Protein AF-0000000079179893 (afdb_homodimer)

pLDDT: mean 86.14, std 14.82, range [41.62, 98.69]

Organism: NCBI:txid347529

Sequence (378 aa):
MEMQYKERSYGHMENGGGARRTRTDLMVRFLALGLTLAAAVVLGLNKQTTTVNVTIAPTLPPVSLPVTAKWLHMSAMVYFVIVNAIVCSYTTVSLILTLVTKNGNKNVSLMIAILDLVMVALLFSAIGATGAVGLIGYKGNSHVQWGKVCDVFDKFCHRVAVSMVLSFLGSMAYVLLAVLATFNAYTKFMEMQYKERSYGHMENGGGARRTRTDLMVRFLALGLTLAAAVVLGLNKQTTTVNVTIAPTLPPVSLPVTAKWLHMSAMVYFVIVNAIVCSYTTVSLILTLVTKNGNKNVSLMIAILDLVMVALLFSAIGATGAVGLIGYKGNSHVQWGKVCDVFDKFCHRVAVSMVLSFLGSMAYVLLAVLATFNAYTKF

Structure (mmCIF, N/CA/C/O backbone):
data_AF-0000000079179893-model_v1
#
loop_
_entity.id
_entity.type
_entity.pdbx_description
1 polymer 'CASP-like protein'
#
loop_
_atom_site.group_PDB
_atom_site.id
_atom_site.type_symbol
_atom_site.label_atom_id
_atom_site.label_alt_id
_atom_site.label_comp_id
_atom_site.label_asym_id
_atom_site.label_entity_id
_atom_site.label_seq_id
_atom_site.pdbx_PDB_ins_code
_atom_site.Cartn_x
_atom_site.Cartn_y
_atom_site.Cartn_z
_atom_site.occupancy
_atom_site.B_iso_or_equiv
_atom_site.auth_seq_id
_atom_site.auth_comp_id
_atom_site.auth_asym_id
_atom_site.auth_atom_id
_atom_site.pdbx_PDB_model_num
ATOM 1 N N . MET A 1 1 ? -17.859 50.906 17.469 1 55.31 1 MET A N 1
ATOM 2 C CA . MET A 1 1 ? -18.891 50.062 16.875 1 55.31 1 MET A CA 1
ATOM 3 C C . MET A 1 1 ? -18.359 49.312 15.664 1 55.31 1 MET A C 1
ATOM 5 O O . MET A 1 1 ? -18.672 48.125 15.477 1 55.31 1 MET A O 1
ATOM 9 N N . GLU A 1 2 ? -17.5 49.906 14.852 1 62.62 2 GLU A N 1
ATOM 10 C CA . GLU A 1 2 ? -16.953 49.25 13.672 1 62.62 2 GLU A CA 1
ATOM 11 C C . GLU A 1 2 ? -15.898 48.219 14.055 1 62.62 2 GLU A C 1
ATOM 13 O O . GLU A 1 2 ? -15.828 47.125 13.445 1 62.62 2 GLU A O 1
ATOM 18 N N . MET A 1 3 ? -15.102 48.469 15.102 1 61.84 3 MET A N 1
ATOM 19 C CA . MET A 1 3 ? -14.07 47.5 15.508 1 61.84 3 MET A CA 1
ATOM 20 C C . MET A 1 3 ? -14.695 46.25 16.094 1 61.84 3 MET A C 1
ATOM 22 O O . MET A 1 3 ? -14.148 45.156 15.969 1 61.84 3 MET A O 1
ATOM 26 N N . GLN A 1 4 ? -15.727 46.438 16.891 1 56.75 4 GLN A N 1
ATOM 27 C CA . GLN A 1 4 ? -16.406 45.281 17.438 1 56.75 4 GLN A CA 1
ATOM 28 C C . GLN A 1 4 ? -17.031 44.438 16.312 1 56.75 4 GLN A C 1
ATOM 30 O O . GLN A 1 4 ? -17.062 43.219 16.406 1 56.75 4 GLN A O 1
ATOM 35 N N . TYR A 1 5 ? -17.484 45.125 15.227 1 57.69 5 TYR A N 1
ATOM 36 C CA . TYR A 1 5 ? -18.078 44.406 14.109 1 57.69 5 TYR A CA 1
ATOM 37 C C . TYR A 1 5 ? -17 43.625 13.344 1 57.69 5 TYR A C 1
ATOM 39 O O . TYR A 1 5 ? -17.266 42.531 12.844 1 57.69 5 TYR A O 1
ATOM 47 N N . LYS A 1 6 ? -15.812 44.125 13.227 1 59.38 6 LYS A N 1
ATOM 48 C CA . LYS A 1 6 ? -14.727 43.438 12.523 1 59.38 6 LYS A CA 1
ATOM 49 C C . LYS A 1 6 ? -14.219 42.25 13.336 1 59.38 6 LYS A C 1
ATOM 51 O O . LYS A 1 6 ? -13.914 41.188 12.766 1 59.38 6 LYS A O 1
ATOM 56 N N . GLU A 1 7 ? -14.188 42.344 14.602 1 55.06 7 GLU A N 1
ATOM 57 C CA . GLU A 1 7 ? -13.773 41.219 15.43 1 55.06 7 GLU A CA 1
ATOM 58 C C . GLU A 1 7 ? -14.82 40.125 15.422 1 55.06 7 GLU A C 1
ATOM 60 O O . GLU A 1 7 ? -14.469 38.938 15.406 1 55.06 7 GLU A O 1
ATOM 65 N N . ARG A 1 8 ? -16.094 40.438 15.508 1 59.16 8 ARG A N 1
ATOM 66 C CA . ARG A 1 8 ? -17.172 39.469 15.414 1 59.16 8 ARG A CA 1
ATOM 67 C C . ARG A 1 8 ? -17.188 38.781 14.055 1 59.16 8 ARG A C 1
ATOM 69 O O . ARG A 1 8 ? -17.422 37.562 13.961 1 59.16 8 ARG A O 1
ATOM 76 N N . SER A 1 9 ? -16.891 39.562 13.062 1 53.31 9 SER A N 1
ATOM 77 C CA . SER A 1 9 ? -16.859 39 11.711 1 53.31 9 SER A CA 1
ATOM 78 C C . SER A 1 9 ? -15.664 38.094 11.531 1 53.31 9 SER A C 1
ATOM 80 O O . SER A 1 9 ? -15.789 37 10.93 1 53.31 9 SER A O 1
ATOM 82 N N . TYR A 1 10 ? -14.508 38.562 12.086 1 52.31 10 TYR A N 1
ATOM 83 C CA . TYR A 1 10 ? -13.328 37.688 12.016 1 52.31 10 TYR A CA 1
ATOM 84 C C . TYR A 1 10 ? -13.508 36.469 12.883 1 52.31 10 TYR A C 1
ATOM 86 O O . TYR A 1 10 ? -13.07 35.375 12.516 1 52.31 10 TYR A O 1
ATOM 94 N N . GLY A 1 11 ? -13.945 36.656 14.039 1 50.03 11 GLY A N 1
ATOM 95 C CA . GLY A 1 11 ? -14.289 35.531 14.898 1 50.03 11 GLY A CA 1
ATOM 96 C C . GLY A 1 11 ? -15.305 34.594 14.273 1 50.03 11 GLY A C 1
ATOM 97 O O . GLY A 1 11 ? -15.211 33.375 14.422 1 50.03 11 GLY A O 1
ATOM 98 N N . HIS A 1 12 ? -16.281 35.125 13.688 1 51.78 12 HIS A N 1
ATOM 99 C CA . HIS A 1 12 ? -17.297 34.312 12.992 1 51.78 12 HIS A CA 1
ATOM 100 C C . HIS A 1 12 ? -16.703 33.625 11.781 1 51.78 12 HIS A C 1
ATOM 102 O O . HIS A 1 12 ? -17.031 32.438 11.523 1 51.78 12 HIS A O 1
ATOM 108 N N . MET A 1 13 ? -15.93 34.312 11.016 1 48.91 13 MET A N 1
ATOM 109 C CA . MET A 1 13 ? -15.273 33.688 9.859 1 48.91 13 MET A CA 1
ATOM 110 C C . MET A 1 13 ? -14.312 32.594 10.305 1 48.91 13 MET A C 1
ATOM 112 O O . MET A 1 13 ? -14.219 31.547 9.656 1 48.91 13 MET A O 1
ATOM 116 N N . GLU A 1 14 ? -13.602 32.938 11.32 1 51.97 14 GLU A N 1
ATOM 117 C CA . GLU A 1 14 ? -12.719 31.922 11.914 1 51.97 14 GLU A CA 1
ATOM 118 C C . GLU A 1 14 ? -13.523 30.734 12.43 1 51.97 14 GLU A C 1
ATOM 120 O O . GLU A 1 14 ? -13.133 29.578 12.242 1 51.97 14 GLU A O 1
ATOM 125 N N . ASN A 1 15 ? -14.602 31.078 13.141 1 53.03 15 ASN A N 1
ATOM 126 C CA . ASN A 1 15 ? -15.508 30.062 13.648 1 53.03 15 ASN A CA 1
ATOM 127 C C . ASN A 1 15 ? -16.172 29.281 12.516 1 53.03 15 ASN A C 1
ATOM 129 O O . ASN A 1 15 ? -16.344 28.062 12.609 1 53.03 15 ASN A O 1
ATOM 133 N N . GLY A 1 16 ? -16.547 30.047 11.43 1 52.47 16 GLY A N 1
ATOM 134 C CA . GLY A 1 16 ? -17.156 29.406 10.281 1 52.47 16 GLY A CA 1
ATOM 135 C C . GLY A 1 16 ? -16.219 28.484 9.523 1 52.47 16 GLY A C 1
ATOM 136 O O . GLY A 1 16 ? -16.625 27.438 9.031 1 52.47 16 GLY A O 1
ATOM 137 N N . GLY A 1 17 ? -15 28.922 9.438 1 55.16 17 GLY A N 1
ATOM 138 C CA . GLY A 1 17 ? -13.984 28.125 8.758 1 55.16 17 GLY A CA 1
ATOM 139 C C . GLY A 1 17 ? -13.664 26.828 9.469 1 55.16 17 GLY A C 1
ATOM 140 O O . GLY A 1 17 ? -13.516 25.781 8.836 1 55.16 17 GLY A O 1
ATOM 141 N N . GLY A 1 18 ? -13.648 27.047 10.719 1 67.19 18 GLY A N 1
ATOM 142 C CA . GLY A 1 18 ? -13.43 25.875 11.547 1 67.19 18 GLY A CA 1
ATOM 143 C C . GLY A 1 18 ? -14.562 24.859 11.477 1 67.19 18 GLY A C 1
ATOM 144 O O . GLY A 1 18 ? -14.328 23.656 11.359 1 67.19 18 GLY A O 1
ATOM 145 N N . ALA A 1 19 ? -15.766 25.5 11.508 1 72.44 19 ALA A N 1
ATOM 146 C CA . ALA A 1 19 ? -16.953 24.641 11.445 1 72.44 19 ALA A CA 1
ATOM 147 C C . ALA A 1 19 ? -17.047 23.938 10.102 1 72.44 19 ALA A C 1
ATOM 149 O O . ALA A 1 19 ? -17.422 22.766 10.039 1 72.44 19 ALA A O 1
ATOM 150 N N . ARG A 1 20 ? -16.797 24.625 9.031 1 75.75 20 ARG A N 1
ATOM 151 C CA . ARG A 1 20 ? -16.844 24.031 7.699 1 75.75 20 ARG A CA 1
ATOM 152 C C . ARG A 1 20 ? -15.797 22.938 7.547 1 75.75 20 ARG A C 1
ATOM 154 O O . ARG A 1 20 ? -16.062 21.906 6.941 1 75.75 20 ARG A O 1
ATOM 161 N N . ARG A 1 21 ? -14.75 23.094 8.195 1 78.12 21 ARG A N 1
ATOM 162 C CA . ARG A 1 21 ? -13.664 22.125 8.125 1 78.12 21 ARG A CA 1
ATOM 163 C C . ARG A 1 21 ? -14.031 20.844 8.867 1 78.12 21 ARG A C 1
ATOM 165 O O . ARG A 1 21 ? -13.789 19.734 8.367 1 78.12 21 ARG A O 1
ATOM 172 N N . THR A 1 22 ? -14.609 21.109 9.93 1 81.56 22 THR A N 1
ATOM 173 C CA . THR A 1 22 ? -15.016 19.953 10.719 1 81.56 22 THR A CA 1
ATOM 174 C C . THR A 1 22 ? -16.094 19.156 9.992 1 81.56 22 THR A C 1
ATOM 176 O O . THR A 1 22 ? -16.078 17.922 10.016 1 81.56 22 THR A O 1
ATOM 179 N N . ARG A 1 23 ? -16.938 19.891 9.289 1 86.44 23 ARG A N 1
ATOM 180 C CA . ARG A 1 23 ? -18 19.219 8.555 1 86.44 23 ARG A CA 1
ATOM 181 C C . ARG A 1 23 ? -17.438 18.422 7.383 1 86.44 23 ARG A C 1
ATOM 183 O O . ARG A 1 23 ? -17.875 17.297 7.121 1 86.44 23 ARG A O 1
ATOM 190 N N . THR A 1 24 ? -16.531 19.031 6.711 1 90.12 24 THR A N 1
ATOM 191 C CA . THR A 1 24 ? -15.898 18.344 5.59 1 90.12 24 THR A CA 1
ATOM 192 C C . THR A 1 24 ? -15.141 17.094 6.066 1 90.12 24 THR A C 1
ATOM 194 O O . THR A 1 24 ? -15.219 16.047 5.441 1 90.12 24 THR A O 1
ATOM 197 N N . ASP A 1 25 ? -14.516 17.25 7.125 1 90.56 25 ASP A N 1
ATOM 198 C CA . ASP A 1 25 ? -13.797 16.125 7.715 1 90.56 25 ASP A CA 1
ATOM 199 C C . ASP A 1 25 ? -14.75 14.992 8.07 1 90.56 25 ASP A C 1
ATOM 201 O O . ASP A 1 25 ? -14.477 13.828 7.77 1 90.56 25 ASP A O 1
ATOM 205 N N . LEU A 1 26 ? -15.859 15.344 8.617 1 91.62 26 LEU A N 1
ATOM 206 C CA . LEU A 1 26 ? -16.844 14.344 9.031 1 91.62 26 LEU A CA 1
ATOM 207 C C . LEU A 1 26 ? -17.453 13.648 7.816 1 91.62 26 LEU A C 1
ATOM 209 O O . LEU A 1 26 ? -17.641 12.438 7.828 1 91.62 26 LEU A O 1
ATOM 213 N N . MET A 1 27 ? -17.688 14.398 6.828 1 95.12 27 MET A N 1
ATOM 214 C CA . MET A 1 27 ? -18.281 13.836 5.625 1 95.12 27 MET A CA 1
ATOM 215 C C . MET A 1 27 ? -17.312 12.875 4.934 1 95.12 27 MET A C 1
ATOM 217 O O . MET A 1 27 ? -17.719 11.797 4.488 1 95.12 27 MET A O 1
ATOM 221 N N . VAL A 1 28 ? -16.094 13.289 4.887 1 96.12 28 VAL A N 1
ATOM 222 C CA . VAL A 1 28 ? -15.094 12.453 4.23 1 96.12 28 VAL A CA 1
ATOM 223 C C . VAL A 1 28 ? -14.891 11.172 5.031 1 96.12 28 VAL A C 1
ATOM 225 O O . VAL A 1 28 ? -14.758 10.086 4.453 1 96.12 28 VAL A O 1
ATOM 228 N N . ARG A 1 29 ? -14.938 11.281 6.281 1 96.25 29 ARG A N 1
ATOM 229 C CA . ARG A 1 29 ? -14.773 10.102 7.137 1 96.25 29 ARG A CA 1
ATOM 230 C C . ARG A 1 29 ? -15.961 9.156 6.996 1 96.25 29 ARG A C 1
ATOM 232 O O . ARG A 1 29 ? -15.789 7.938 7 1 96.25 29 ARG A O 1
ATOM 239 N N . PHE A 1 30 ? -17.062 9.727 6.883 1 96.12 30 PHE A N 1
ATOM 240 C CA . PHE A 1 30 ? -18.25 8.906 6.703 1 96.12 30 PHE A CA 1
ATOM 241 C C . PHE A 1 30 ? -18.203 8.172 5.367 1 96.12 30 PHE A C 1
ATOM 243 O O . PHE A 1 30 ? -18.594 7.008 5.277 1 96.12 30 PHE A O 1
ATOM 250 N N . LEU A 1 31 ? -17.766 8.836 4.418 1 97.06 31 LEU A N 1
ATOM 251 C CA . LEU A 1 31 ? -17.609 8.219 3.105 1 97.06 31 LEU A CA 1
ATOM 252 C C . LEU A 1 31 ? -16.578 7.09 3.162 1 97.06 31 LEU A C 1
ATOM 254 O O . LEU A 1 31 ? -16.812 6.008 2.613 1 97.06 31 LEU A O 1
ATOM 258 N N . ALA A 1 32 ? -15.438 7.379 3.793 1 97.69 32 ALA A N 1
ATOM 259 C CA . ALA A 1 32 ? -14.406 6.355 3.945 1 97.69 32 ALA A CA 1
ATOM 260 C C . ALA A 1 32 ? -14.953 5.129 4.672 1 97.69 32 ALA A C 1
ATOM 262 O O . ALA A 1 32 ? -14.648 3.994 4.297 1 97.69 32 ALA A O 1
ATOM 263 N N . LEU A 1 33 ? -15.766 5.332 5.625 1 97.81 33 LEU A N 1
ATOM 264 C CA . LEU A 1 33 ? -16.359 4.25 6.395 1 97.81 33 LEU A CA 1
ATOM 265 C C . LEU A 1 33 ? -17.25 3.383 5.512 1 97.81 33 LEU A C 1
ATOM 267 O O . LEU A 1 33 ? -17.109 2.16 5.48 1 97.81 33 LEU A O 1
ATOM 271 N N . GLY A 1 34 ? -18.109 4.023 4.797 1 98.06 34 GLY A N 1
ATOM 272 C CA . GLY A 1 34 ? -19 3.293 3.916 1 98.06 34 GLY A CA 1
ATOM 273 C C . GLY A 1 34 ? -18.281 2.512 2.84 1 98.06 34 GLY A C 1
ATOM 274 O O . GLY A 1 34 ? -18.609 1.359 2.564 1 98.06 34 GLY A O 1
ATOM 275 N N . LEU A 1 35 ? -17.281 3.096 2.264 1 98.44 35 LEU A N 1
ATOM 276 C CA . LEU A 1 35 ? -16.547 2.484 1.156 1 98.44 35 LEU A CA 1
ATOM 277 C C . LEU A 1 35 ? -15.727 1.296 1.639 1 98.44 35 LEU A C 1
ATOM 279 O O . LEU A 1 35 ? -15.711 0.241 1 1 98.44 35 LEU A O 1
ATOM 283 N N . THR A 1 36 ? -15.055 1.457 2.766 1 98.38 36 THR A N 1
ATOM 284 C CA . THR A 1 36 ? -14.227 0.366 3.27 1 98.38 36 THR A CA 1
ATOM 285 C C . THR A 1 36 ? -15.102 -0.77 3.805 1 98.38 36 THR A C 1
ATOM 287 O O . THR A 1 36 ? -14.742 -1.943 3.674 1 98.38 36 THR A O 1
ATOM 290 N N . LEU A 1 37 ? -16.234 -0.443 4.379 1 98.06 37 LEU A N 1
ATOM 291 C CA . LEU A 1 37 ? -17.172 -1.471 4.816 1 98.06 37 LEU A CA 1
ATOM 292 C C . LEU A 1 37 ? -17.734 -2.244 3.623 1 98.06 37 LEU A C 1
ATOM 294 O O . LEU A 1 37 ? -17.766 -3.477 3.637 1 98.06 37 LEU A O 1
ATOM 298 N N . ALA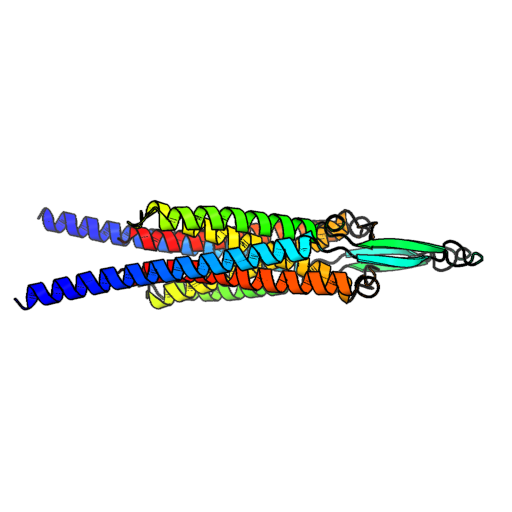 A 1 38 ? -18.125 -1.509 2.639 1 98.38 38 ALA A N 1
ATOM 299 C CA . ALA A 1 38 ? -18.641 -2.152 1.433 1 98.38 38 ALA A CA 1
ATOM 300 C C . ALA A 1 38 ? -17.594 -3.061 0.804 1 98.38 38 ALA A C 1
ATOM 302 O O . ALA A 1 38 ? -17.906 -4.172 0.367 1 98.38 38 ALA A O 1
ATOM 303 N N . ALA A 1 39 ? -16.359 -2.59 0.764 1 98.5 39 ALA A N 1
ATOM 304 C CA . ALA A 1 39 ? -15.273 -3.389 0.202 1 98.5 39 ALA A CA 1
ATOM 305 C C . ALA A 1 39 ? -15.094 -4.691 0.974 1 98.5 39 ALA A C 1
ATOM 307 O O . ALA A 1 39 ? -14.969 -5.762 0.376 1 98.5 39 ALA A O 1
ATOM 308 N N . ALA A 1 40 ? -15.125 -4.586 2.303 1 97.62 40 ALA A N 1
ATOM 309 C CA . ALA A 1 40 ? -14.961 -5.77 3.148 1 97.62 40 ALA A CA 1
ATOM 310 C C . ALA A 1 40 ? -16.141 -6.73 2.971 1 97.62 40 ALA A C 1
ATOM 312 O O . ALA A 1 40 ? -15.938 -7.949 2.906 1 97.62 40 ALA A O 1
ATOM 313 N N . VAL A 1 41 ? -17.297 -6.207 2.865 1 97.31 41 VAL A N 1
ATOM 314 C CA . VAL A 1 41 ? -18.5 -7.039 2.746 1 97.31 41 VAL A CA 1
ATOM 315 C C . VAL A 1 41 ? -18.516 -7.707 1.374 1 97.31 41 VAL A C 1
ATOM 317 O O . VAL A 1 41 ? -18.766 -8.914 1.27 1 97.31 41 VAL A O 1
ATOM 320 N N . VAL A 1 42 ? -18.266 -6.945 0.346 1 97.5 42 VAL A N 1
ATOM 321 C CA . VAL A 1 42 ? -18.297 -7.484 -1.01 1 97.5 42 VAL A CA 1
ATOM 322 C C . VAL A 1 42 ? -17.281 -8.633 -1.13 1 97.5 42 VAL A C 1
ATOM 324 O O . VAL A 1 42 ? -17.609 -9.695 -1.649 1 97.5 42 VAL A O 1
ATOM 327 N N . LEU A 1 43 ? -16.094 -8.438 -0.606 1 97.25 43 LEU A N 1
ATOM 328 C CA . LEU A 1 43 ? -15.086 -9.492 -0.708 1 97.25 43 LEU A CA 1
ATOM 329 C C . LEU A 1 43 ? -15.336 -10.586 0.332 1 97.25 43 LEU A C 1
ATOM 331 O O . LEU A 1 43 ? -15.141 -11.766 0.054 1 97.25 43 LEU A O 1
ATOM 335 N N . GLY A 1 44 ? -15.766 -10.211 1.464 1 95.19 44 GLY A N 1
ATOM 336 C CA . GLY A 1 44 ? -15.969 -11.141 2.561 1 95.19 44 GLY A CA 1
ATOM 337 C C . GLY A 1 44 ? -17.078 -12.133 2.301 1 95.19 44 GLY A C 1
ATOM 338 O O . GLY A 1 44 ? -17.062 -13.25 2.824 1 95.19 44 GLY A O 1
ATOM 339 N N . LEU A 1 45 ? -18.031 -11.742 1.528 1 94.94 45 LEU A N 1
ATOM 340 C CA . LEU A 1 45 ? -19.141 -12.625 1.213 1 94.94 45 LEU A CA 1
ATOM 341 C C . LEU A 1 45 ? -18.953 -13.273 -0.155 1 94.94 45 LEU A C 1
ATOM 343 O O . LEU A 1 45 ? -19.781 -14.078 -0.586 1 94.94 45 LEU A O 1
ATOM 347 N N . ASN A 1 46 ? -17.875 -12.961 -0.724 1 93.69 46 ASN A N 1
ATOM 348 C CA . ASN A 1 46 ? -17.609 -13.43 -2.076 1 93.69 46 ASN A CA 1
ATOM 349 C C . ASN A 1 46 ? -17.281 -14.922 -2.096 1 93.69 46 ASN A C 1
ATOM 351 O O . ASN A 1 46 ? -16.375 -15.375 -1.391 1 93.69 46 ASN A O 1
ATOM 355 N N . LYS A 1 47 ? -18.047 -15.656 -2.752 1 93.06 47 LYS A N 1
ATOM 356 C CA . LYS A 1 47 ? -17.812 -17.078 -2.977 1 93.06 47 LYS A CA 1
ATOM 357 C C . LYS A 1 47 ? -18.375 -17.516 -4.328 1 93.06 47 LYS A C 1
ATOM 359 O O . LYS A 1 47 ? -19.344 -16.953 -4.824 1 93.06 47 LYS A O 1
ATOM 364 N N . GLN A 1 48 ? -17.625 -18.469 -4.922 1 90.75 48 GLN A N 1
ATOM 365 C CA . GLN A 1 48 ? -18.062 -19.047 -6.195 1 90.75 48 GLN A CA 1
ATOM 366 C C . GLN A 1 48 ? -17.688 -20.516 -6.289 1 90.75 48 GLN A C 1
ATOM 368 O O . GLN A 1 48 ? -16.547 -20.891 -6.031 1 90.75 48 GLN A O 1
ATOM 373 N N . THR A 1 49 ? -18.672 -21.344 -6.609 1 90.56 49 THR A N 1
ATOM 374 C CA . THR A 1 49 ? -18.453 -22.766 -6.816 1 90.56 49 THR A CA 1
ATOM 375 C C . THR A 1 49 ? -18.562 -23.125 -8.297 1 90.56 49 THR A C 1
ATOM 377 O O . THR A 1 49 ? -19.531 -22.734 -8.961 1 90.56 49 THR A O 1
ATOM 380 N N . THR A 1 50 ? -17.453 -23.719 -8.797 1 87.56 50 THR A N 1
ATOM 381 C CA . THR A 1 50 ? -17.469 -24.172 -10.188 1 87.56 50 THR A CA 1
ATOM 382 C C . THR A 1 50 ? -17.062 -25.641 -10.289 1 87.56 50 THR A C 1
ATOM 384 O O . THR A 1 50 ? -16.406 -26.172 -9.383 1 87.56 50 THR A O 1
ATOM 387 N N . THR A 1 51 ? -17.438 -26.328 -11.375 1 84.12 51 THR A N 1
ATOM 388 C CA . THR A 1 51 ? -17.062 -27.719 -11.625 1 84.12 51 THR A CA 1
ATOM 389 C C . THR A 1 51 ? -15.945 -27.781 -12.672 1 84.12 51 THR A C 1
ATOM 391 O O . THR A 1 51 ? -16.078 -27.25 -13.773 1 84.12 51 THR A O 1
ATOM 394 N N . VAL A 1 52 ? -14.797 -28.234 -12.156 1 76.75 52 VAL A N 1
ATOM 395 C CA . VAL A 1 52 ? -13.68 -28.344 -13.086 1 76.75 52 VAL A CA 1
ATOM 396 C C . VAL A 1 52 ? -13.445 -29.828 -13.422 1 76.75 52 VAL A C 1
ATOM 398 O O . VAL A 1 52 ? -13.625 -30.703 -12.57 1 76.75 52 VAL A O 1
ATOM 401 N N . ASN A 1 53 ? -13.18 -30.047 -14.789 1 74.5 53 ASN A N 1
ATOM 402 C CA . ASN A 1 53 ? -12.875 -31.406 -15.234 1 74.5 53 ASN A CA 1
ATOM 403 C C . ASN A 1 53 ? -11.383 -31.719 -15.125 1 74.5 53 ASN A C 1
ATOM 405 O O . ASN A 1 53 ? -10.562 -31.062 -15.766 1 74.5 53 ASN A O 1
ATOM 409 N N . VAL A 1 54 ? -11.031 -32.406 -14.055 1 64.88 54 VAL A N 1
ATOM 410 C CA . VAL A 1 54 ? -9.633 -32.75 -13.883 1 64.88 54 VAL A CA 1
ATOM 411 C C . VAL A 1 54 ? -9.398 -34.156 -14.43 1 64.88 54 VAL A C 1
ATOM 413 O O . VAL A 1 54 ? -10.211 -35.062 -14.219 1 64.88 54 VAL A O 1
ATOM 416 N N . THR A 1 55 ? -8.445 -34.281 -15.445 1 60.03 55 THR A N 1
ATOM 417 C CA . THR A 1 55 ? -8.07 -35.594 -15.953 1 60.03 55 THR A CA 1
ATOM 418 C C . THR A 1 55 ? -7.02 -36.25 -15.055 1 60.03 55 THR A C 1
ATOM 420 O O . THR A 1 55 ? -5.883 -35.781 -14.984 1 60.03 55 THR A O 1
ATOM 423 N N . ILE A 1 56 ? -7.387 -36.938 -13.969 1 56.38 56 ILE A N 1
ATOM 424 C CA . ILE A 1 56 ? -6.477 -37.594 -13.039 1 56.38 56 ILE A CA 1
ATOM 425 C C . ILE A 1 56 ? -5.57 -38.562 -13.797 1 56.38 56 ILE A C 1
ATOM 427 O O . ILE A 1 56 ? -4.367 -38.625 -13.531 1 56.38 56 ILE A O 1
ATOM 431 N N . ALA A 1 57 ? -6.094 -39.531 -14.797 1 59.06 57 ALA A N 1
ATOM 432 C CA . ALA A 1 57 ? -5.383 -40.5 -15.625 1 59.06 57 ALA A CA 1
ATOM 433 C C . ALA A 1 57 ? -5.859 -40.438 -17.078 1 59.06 57 ALA A C 1
ATOM 435 O O . ALA A 1 57 ? -7.031 -40.156 -17.344 1 59.06 57 ALA A O 1
ATOM 436 N N . PRO A 1 58 ? -4.855 -40.312 -18 1 62.44 58 PRO A N 1
ATOM 437 C CA . PRO A 1 58 ? -5.215 -40.25 -19.422 1 62.44 58 PRO A CA 1
ATOM 438 C C . PRO A 1 58 ? -6.305 -41.25 -19.812 1 62.44 58 PRO A C 1
ATOM 440 O O . PRO A 1 58 ? -7.059 -41 -20.75 1 62.44 58 PRO A O 1
ATOM 443 N N . THR A 1 59 ? -6.301 -42.219 -19.188 1 62 59 THR A N 1
ATOM 444 C CA . THR A 1 59 ? -7.227 -43.281 -19.578 1 62 59 THR A CA 1
ATOM 445 C C . THR A 1 59 ? -8.562 -43.125 -18.875 1 62 59 THR A C 1
ATOM 447 O O . THR A 1 59 ? -9.531 -43.812 -19.188 1 62 59 THR A O 1
ATOM 450 N N . LEU A 1 60 ? -8.602 -42.375 -17.922 1 61.72 60 LEU A N 1
ATOM 451 C CA . LEU A 1 60 ? -9.836 -42.25 -17.156 1 61.72 60 LEU A CA 1
ATOM 452 C C . LEU A 1 60 ? -10.625 -41.031 -17.578 1 61.72 60 LEU A C 1
ATOM 454 O O . LEU A 1 60 ? -10.031 -40 -17.953 1 61.72 60 LEU A O 1
ATOM 458 N N . PRO A 1 61 ? -11.945 -41.219 -17.734 1 67.5 61 PRO A N 1
ATOM 459 C CA . PRO A 1 61 ? -12.781 -40.062 -18.047 1 67.5 61 PRO A CA 1
ATOM 460 C C . PRO A 1 61 ? -12.594 -38.906 -17.062 1 67.5 61 PRO A C 1
ATOM 462 O O . PRO A 1 61 ? -12.273 -39.156 -15.891 1 67.5 61 PRO A O 1
ATOM 465 N N . PRO A 1 62 ? -12.57 -37.656 -17.453 1 67.75 62 PRO A N 1
ATOM 466 C CA . PRO A 1 62 ? -12.398 -36.469 -16.578 1 67.75 62 PRO A CA 1
ATOM 467 C C . PRO A 1 62 ? -13.43 -36.438 -15.461 1 67.75 62 PRO A C 1
ATOM 469 O O . PRO A 1 62 ? -14.594 -36.75 -15.664 1 67.75 62 PRO A O 1
ATOM 472 N N . VAL A 1 63 ? -13.008 -36.438 -14.227 1 71.56 63 VAL A N 1
ATOM 473 C CA . VAL A 1 63 ? -13.883 -36.312 -13.062 1 71.56 63 VAL A CA 1
ATOM 474 C C . VAL A 1 63 ? -14.156 -34.844 -12.773 1 71.56 63 VAL A C 1
ATOM 476 O O . VAL A 1 63 ? -13.242 -34 -12.797 1 71.56 63 VAL A O 1
ATOM 479 N N . SER A 1 64 ? -15.492 -34.531 -12.797 1 75.88 64 SER A N 1
ATOM 480 C CA . SER A 1 64 ? -15.906 -33.156 -12.445 1 75.88 64 SER A CA 1
ATOM 481 C C . SER A 1 64 ? -15.859 -32.938 -10.938 1 75.88 64 SER A C 1
ATOM 483 O O . SER A 1 64 ? -16.547 -33.625 -10.18 1 75.88 64 SER A O 1
ATOM 485 N N . LEU A 1 65 ? -14.93 -32.25 -10.445 1 78.94 65 LEU A N 1
ATOM 486 C CA . LEU A 1 65 ? -14.828 -31.922 -9.023 1 78.94 65 LEU A CA 1
ATOM 487 C C . LEU A 1 65 ? -15.258 -30.484 -8.766 1 78.94 65 LEU A C 1
ATOM 489 O O . LEU A 1 65 ? -14.852 -29.562 -9.484 1 78.94 65 LEU A O 1
ATOM 493 N N . PRO A 1 66 ? -16.266 -30.453 -7.859 1 83.69 66 PRO A N 1
ATOM 494 C CA . PRO A 1 66 ? -16.656 -29.094 -7.48 1 83.69 66 PRO A CA 1
ATOM 495 C C . PRO A 1 66 ? -15.578 -28.359 -6.703 1 83.69 66 PRO A C 1
ATOM 497 O O . PRO A 1 66 ? -15.078 -28.875 -5.695 1 83.69 66 PRO A O 1
ATOM 500 N N . VAL A 1 67 ? -15.148 -27.328 -7.27 1 86 67 VAL A N 1
ATOM 501 C CA . VAL A 1 67 ? -14.148 -26.5 -6.605 1 86 67 VAL A CA 1
ATOM 502 C C . VAL A 1 67 ? -14.75 -25.141 -6.242 1 86 67 VAL A C 1
ATOM 504 O O . VAL A 1 67 ? -15.516 -24.562 -7.023 1 86 67 VAL A O 1
ATOM 507 N N . THR A 1 68 ? -14.547 -24.703 -4.961 1 89.06 68 THR A N 1
ATOM 508 C CA . THR A 1 68 ? -15.094 -23.438 -4.461 1 89.06 68 THR A CA 1
ATOM 509 C C . THR A 1 68 ? -13.984 -22.422 -4.223 1 89.06 68 THR A C 1
ATOM 511 O O . THR A 1 68 ? -12.953 -22.75 -3.623 1 89.06 68 THR A O 1
ATOM 514 N N . ALA A 1 69 ? -14.266 -21.297 -4.773 1 90.19 69 ALA A N 1
ATOM 515 C CA . ALA A 1 69 ? -13.352 -20.188 -4.531 1 90.19 69 ALA A CA 1
ATOM 516 C C . ALA A 1 69 ? -13.859 -19.297 -3.396 1 90.19 69 ALA A C 1
ATOM 518 O O . ALA A 1 69 ? -14.984 -18.797 -3.451 1 90.19 69 ALA A O 1
ATOM 519 N N . LYS A 1 70 ? -13.023 -19.141 -2.365 1 91.38 70 LYS A N 1
ATOM 520 C CA . LYS A 1 70 ? -13.297 -18.281 -1.218 1 91.38 70 LYS A CA 1
ATOM 521 C C . LYS A 1 70 ? -12.109 -17.375 -0.909 1 91.38 70 LYS A C 1
ATOM 523 O O . LYS A 1 70 ? -10.961 -17.75 -1.161 1 91.38 70 LYS A O 1
ATOM 528 N N . TRP A 1 71 ? -12.516 -16.328 -0.304 1 89.44 71 TRP A N 1
ATOM 529 C CA . TRP A 1 71 ? -11.469 -15.359 0.018 1 89.44 71 TRP A CA 1
ATOM 530 C C . TRP A 1 71 ? -10.516 -15.914 1.065 1 89.44 71 TRP A C 1
ATOM 532 O O . TRP A 1 71 ? -9.352 -15.508 1.138 1 89.44 71 TRP A O 1
ATOM 542 N N . LEU A 1 72 ? -10.812 -16.844 1.802 1 91.62 72 LEU A N 1
ATOM 543 C CA . LEU A 1 72 ? -10.031 -17.422 2.891 1 91.62 72 LEU A CA 1
ATOM 544 C C . LEU A 1 72 ? -8.875 -18.266 2.348 1 91.62 72 LEU A C 1
ATOM 546 O O . LEU A 1 72 ? -7.918 -18.547 3.068 1 91.62 72 LEU A O 1
ATOM 550 N N . HIS A 1 73 ? -8.938 -18.609 1.103 1 90.19 73 HIS A N 1
ATOM 551 C CA . HIS A 1 73 ? -7.945 -19.516 0.53 1 90.19 73 HIS A CA 1
ATOM 552 C C . HIS A 1 73 ? -6.746 -18.75 -0.012 1 90.19 73 HIS A C 1
ATOM 554 O O . HIS A 1 73 ? -5.758 -19.344 -0.443 1 90.19 73 HIS A O 1
ATOM 560 N N . MET A 1 74 ? -6.922 -17.516 -0.032 1 93.5 74 MET A N 1
ATOM 561 C CA . MET A 1 74 ? -5.828 -16.672 -0.508 1 93.5 74 MET A CA 1
ATOM 562 C C . MET A 1 74 ? -5.414 -15.672 0.559 1 93.5 74 MET A C 1
ATOM 564 O O . MET A 1 74 ? -6.223 -14.844 0.991 1 93.5 74 MET A O 1
ATOM 568 N N . SER A 1 75 ? -4.184 -15.734 0.925 1 93.81 75 SER A N 1
ATOM 569 C CA . SER A 1 75 ? -3.668 -14.891 2 1 93.81 75 SER A CA 1
ATOM 570 C C . SER A 1 75 ? -3.842 -13.414 1.675 1 93.81 75 SER A C 1
ATOM 572 O O . SER A 1 75 ? -4.137 -12.609 2.561 1 93.81 75 SER A O 1
ATOM 574 N N . ALA A 1 76 ? -3.594 -13.016 0.417 1 96.19 76 ALA A N 1
ATOM 575 C CA . ALA A 1 76 ? -3.723 -11.625 0.008 1 96.19 76 ALA A CA 1
ATOM 576 C C . ALA A 1 76 ? -5.148 -11.117 0.224 1 96.19 76 ALA A C 1
ATOM 578 O O . ALA A 1 76 ? -5.352 -9.984 0.657 1 96.19 76 ALA A O 1
ATOM 579 N N . MET A 1 77 ? -6.125 -11.945 -0.016 1 97 77 MET A N 1
ATOM 580 C CA . MET A 1 77 ? -7.523 -11.555 0.13 1 97 77 MET A CA 1
ATOM 581 C C . MET A 1 77 ? -7.93 -11.523 1.6 1 97 77 MET A C 1
ATOM 583 O O . MET A 1 77 ? -8.703 -10.656 2.014 1 97 77 MET A O 1
ATOM 587 N N . VAL A 1 78 ? -7.43 -12.414 2.381 1 96.75 78 VAL A N 1
ATOM 588 C CA . VAL A 1 78 ? -7.66 -12.383 3.822 1 96.75 78 VAL A CA 1
ATOM 589 C C . VAL A 1 78 ? -7.113 -11.078 4.402 1 96.75 78 VAL A C 1
ATOM 591 O O . VAL A 1 78 ? -7.797 -10.406 5.18 1 96.75 78 VAL A O 1
ATOM 594 N N . TYR A 1 79 ? -5.93 -10.82 3.986 1 97.88 79 TYR A N 1
ATOM 595 C CA . TYR A 1 79 ? -5.309 -9.578 4.418 1 97.88 79 TYR A CA 1
ATOM 596 C C . TYR A 1 79 ? -6.16 -8.375 4.023 1 97.88 79 TYR A C 1
ATOM 598 O O . TYR A 1 79 ? -6.371 -7.465 4.828 1 97.88 79 TYR A O 1
ATOM 606 N N . PHE A 1 80 ? -6.613 -8.359 2.867 1 98.5 80 PHE A N 1
ATOM 607 C CA . PHE A 1 80 ? -7.445 -7.277 2.355 1 98.5 80 PHE A CA 1
ATOM 608 C C . PHE A 1 80 ? -8.688 -7.094 3.217 1 98.5 80 PHE A C 1
ATOM 610 O O . PHE A 1 80 ? -9 -5.977 3.633 1 98.5 80 PHE A O 1
ATOM 617 N N . VAL A 1 81 ? -9.383 -8.125 3.527 1 98.25 81 VAL A N 1
ATOM 618 C CA . VAL A 1 81 ? -10.617 -8.07 4.297 1 98.25 81 VAL A CA 1
ATOM 619 C C . VAL A 1 81 ? -10.32 -7.609 5.723 1 98.25 81 VAL A C 1
ATOM 621 O O . VAL A 1 81 ? -11.016 -6.746 6.266 1 98.25 81 VAL A O 1
ATOM 624 N N . ILE A 1 82 ? -9.289 -8.172 6.309 1 97.94 82 ILE A N 1
ATOM 625 C CA . ILE A 1 82 ? -8.91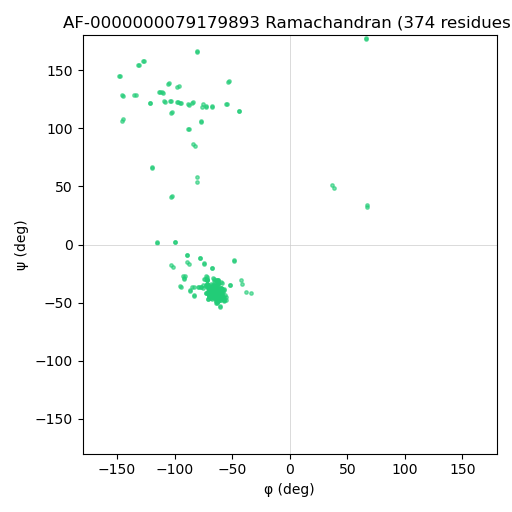4 -7.816 7.676 1 97.94 82 ILE A CA 1
ATOM 626 C C . ILE A 1 82 ? -8.57 -6.332 7.75 1 97.94 82 ILE A C 1
ATOM 628 O O . ILE A 1 82 ? -9.016 -5.625 8.656 1 97.94 82 ILE A O 1
ATOM 632 N N . VAL A 1 83 ? -7.793 -5.883 6.785 1 98.5 83 VAL A N 1
ATOM 633 C CA . VAL A 1 83 ? -7.363 -4.488 6.785 1 98.5 83 VAL A CA 1
ATOM 634 C C . VAL A 1 83 ? -8.578 -3.574 6.645 1 98.5 83 VAL A C 1
ATOM 636 O O . VAL A 1 83 ? -8.711 -2.588 7.371 1 98.5 83 VAL A O 1
ATOM 639 N N . ASN A 1 84 ? -9.445 -3.887 5.688 1 98.62 84 ASN A N 1
ATOM 640 C CA . ASN A 1 84 ? -10.633 -3.057 5.52 1 98.62 84 ASN A CA 1
ATOM 641 C C . ASN A 1 84 ? -11.516 -3.08 6.766 1 98.62 84 ASN A C 1
ATOM 643 O O . ASN A 1 84 ? -12.102 -2.062 7.133 1 98.62 84 ASN A O 1
ATOM 647 N N . ALA A 1 85 ? -11.547 -4.195 7.469 1 97.69 85 ALA A N 1
ATOM 648 C CA . ALA A 1 85 ? -12.289 -4.281 8.727 1 97.69 85 ALA A CA 1
ATOM 649 C C . ALA A 1 85 ? -11.656 -3.408 9.797 1 97.69 85 ALA A C 1
ATOM 651 O O . ALA A 1 85 ? -12.352 -2.725 10.547 1 97.69 85 ALA A O 1
ATOM 652 N N . ILE A 1 86 ? -10.383 -3.418 9.844 1 98 86 ILE A N 1
ATOM 653 C CA . ILE A 1 86 ? -9.641 -2.594 10.789 1 98 86 ILE A CA 1
ATOM 654 C C . ILE A 1 86 ? -9.922 -1.118 10.516 1 98 86 ILE A C 1
ATOM 656 O O . ILE A 1 86 ? -10.211 -0.353 11.445 1 98 86 ILE A O 1
ATOM 660 N N . VAL A 1 87 ? -9.812 -0.75 9.266 1 98.38 87 VAL A N 1
ATOM 661 C CA . VAL A 1 87 ? -10 0.645 8.883 1 98.38 87 VAL A CA 1
ATOM 662 C C . VAL A 1 87 ? -11.43 1.077 9.195 1 98.38 87 VAL A C 1
ATOM 664 O O . VAL A 1 87 ? -11.656 2.189 9.68 1 98.38 87 VAL A O 1
ATOM 667 N N . CYS A 1 88 ? -12.383 0.21 9.008 1 96.75 88 CYS A N 1
ATOM 668 C CA . CYS A 1 88 ? -13.766 0.514 9.336 1 96.75 88 CYS A CA 1
ATOM 669 C C . CYS A 1 88 ? -13.938 0.749 10.828 1 96.75 88 CYS A C 1
ATOM 671 O O . CYS A 1 88 ? -14.57 1.722 11.242 1 96.75 88 CYS A O 1
ATOM 673 N N . SER A 1 89 ? -13.422 -0.114 11.609 1 96.88 89 SER A N 1
ATOM 674 C CA . SER A 1 89 ? -13.508 0.02 13.062 1 96.88 89 SER A CA 1
ATOM 675 C C . SER A 1 89 ? -12.844 1.308 13.531 1 96.88 89 SER A C 1
ATOM 677 O O . SER A 1 89 ? -13.414 2.051 14.336 1 96.88 89 SER A O 1
ATOM 679 N N . TYR A 1 90 ? -11.75 1.552 13.008 1 97.88 90 TYR A N 1
ATOM 680 C CA . TYR A 1 90 ? -11.031 2.771 13.359 1 97.88 90 TYR A CA 1
ATOM 681 C C . TYR A 1 90 ? -11.828 4.008 12.969 1 97.88 90 TYR A C 1
ATOM 683 O O . TYR A 1 90 ? -11.914 4.969 13.734 1 97.88 90 TYR A O 1
ATOM 691 N N . THR A 1 91 ? -12.312 3.988 11.766 1 97.44 91 THR A N 1
ATOM 692 C CA . THR A 1 91 ? -13.055 5.141 11.266 1 97.44 91 THR A CA 1
ATOM 693 C C . THR A 1 91 ? -14.266 5.434 12.148 1 97.44 91 THR A C 1
ATOM 695 O O . THR A 1 91 ? -14.586 6.594 12.406 1 97.44 91 THR A O 1
ATOM 698 N N . THR A 1 92 ? -14.914 4.391 12.609 1 96.19 92 THR A N 1
ATOM 699 C CA . THR A 1 92 ? -16.062 4.559 13.5 1 96.19 92 THR A CA 1
ATOM 700 C C . THR A 1 92 ? -15.648 5.254 14.789 1 96.19 92 THR A C 1
ATOM 702 O O . THR A 1 92 ? -16.281 6.223 15.211 1 96.19 92 THR A O 1
ATOM 705 N N . VAL A 1 93 ? -14.586 4.812 15.312 1 95.38 93 VAL A N 1
ATOM 706 C CA . VAL A 1 93 ? -14.086 5.387 16.562 1 95.38 93 VAL A CA 1
ATOM 707 C C . VAL A 1 93 ? -13.648 6.828 16.328 1 95.38 93 VAL A C 1
ATOM 709 O O . VAL A 1 93 ? -13.961 7.715 17.125 1 95.38 93 VAL A O 1
ATOM 712 N N . SER A 1 94 ? -12.961 7.062 15.258 1 93.94 94 SER A N 1
ATOM 713 C CA . SER A 1 94 ? -12.484 8.406 14.969 1 93.94 94 SER A CA 1
ATOM 714 C C . SER A 1 94 ? -13.648 9.359 14.703 1 93.94 94 SER A C 1
ATOM 716 O O . SER A 1 94 ? -13.578 10.547 15.039 1 93.94 94 SER A O 1
ATOM 718 N N . LEU A 1 95 ? -14.656 8.875 14.055 1 92.62 95 LEU A N 1
ATOM 719 C CA . LEU A 1 95 ? -15.852 9.68 13.82 1 92.62 95 LEU A CA 1
ATOM 720 C C . LEU A 1 95 ? -16.5 10.109 15.133 1 92.62 95 LEU A C 1
ATOM 722 O O . LEU A 1 95 ? -16.844 11.281 15.305 1 92.62 95 LEU A O 1
ATOM 726 N N . ILE A 1 96 ? -16.594 9.219 16.047 1 91.44 96 ILE A N 1
ATOM 727 C CA . ILE A 1 96 ? -17.188 9.5 17.359 1 91.44 96 ILE A CA 1
ATOM 728 C C . ILE A 1 96 ? -16.312 10.516 18.109 1 91.44 96 ILE A C 1
ATOM 730 O O . ILE A 1 96 ? -16.828 11.469 18.672 1 91.44 96 ILE A O 1
ATOM 734 N N . LEU A 1 97 ? -15.047 10.336 18.016 1 89.56 97 LEU A N 1
ATOM 735 C CA . LEU A 1 97 ? -14.133 11.234 18.719 1 89.56 97 LEU A CA 1
ATOM 736 C C . LEU A 1 97 ? -14.203 12.641 18.141 1 89.56 97 LEU A C 1
ATOM 738 O O . LEU A 1 97 ? -14.164 13.625 18.875 1 89.56 97 LEU A O 1
ATOM 742 N N . THR A 1 98 ? -14.258 12.734 16.875 1 86.44 98 THR A N 1
ATOM 743 C CA . THR A 1 98 ? -14.32 14.039 16.219 1 86.44 98 THR A CA 1
ATOM 744 C C . THR A 1 98 ? -15.641 14.742 16.531 1 86.44 98 THR A C 1
ATOM 746 O O . THR A 1 98 ? -15.68 15.969 16.672 1 86.44 98 THR A O 1
ATOM 749 N N . LEU A 1 99 ? -16.719 14 16.656 1 85.56 99 LEU A N 1
ATOM 750 C CA . LEU A 1 99 ? -18.031 14.562 16.953 1 85.56 99 LEU A CA 1
ATOM 751 C C . LEU A 1 99 ? -18.094 15.039 18.391 1 85.56 99 LEU A C 1
ATOM 753 O O . LEU A 1 99 ? -18.734 16.062 18.688 1 85.56 99 LEU A O 1
ATOM 757 N N . VAL A 1 100 ? -17.453 14.297 19.234 1 84.69 100 VAL A N 1
ATOM 758 C CA . VAL A 1 100 ? -17.578 14.609 20.656 1 84.69 100 VAL A CA 1
ATOM 759 C C . VAL A 1 100 ? -16.594 15.719 21.031 1 84.69 100 VAL A C 1
ATOM 761 O O . VAL A 1 100 ? -16.875 16.516 21.938 1 84.69 100 VAL A O 1
ATOM 764 N N . THR A 1 101 ? -15.414 15.664 20.406 1 75.69 101 THR A N 1
ATOM 765 C CA . THR A 1 101 ? -14.414 16.672 20.75 1 75.69 101 THR A CA 1
ATOM 766 C C . THR A 1 101 ? -14.688 17.969 20.031 1 75.69 101 THR A C 1
ATOM 768 O O . THR A 1 101 ? -13.766 18.766 19.797 1 75.69 101 THR A O 1
ATOM 771 N N . LYS A 1 102 ? -15.914 18.609 20.094 1 59.22 102 LYS A N 1
ATOM 772 C CA . LYS A 1 102 ? -16.391 19.859 19.484 1 59.22 102 LYS A CA 1
ATOM 773 C C . LYS A 1 102 ? -15.273 20.891 19.391 1 59.22 102 LYS A C 1
ATOM 775 O O . LYS A 1 102 ? -15.234 21.672 18.438 1 59.22 102 LYS A O 1
ATOM 780 N N . ASN A 1 103 ? -14.422 21 20.5 1 53.78 103 ASN A N 1
ATOM 781 C CA . ASN A 1 103 ? -13.5 22.125 20.578 1 53.78 103 ASN A CA 1
ATOM 782 C C . ASN A 1 103 ? -12.078 21.703 20.203 1 53.78 103 ASN A C 1
ATOM 784 O O . ASN A 1 103 ? -11.133 22.484 20.375 1 53.78 103 ASN A O 1
ATOM 788 N N . GLY A 1 104 ? -11.914 20.906 19.203 1 59.56 104 GLY A N 1
ATOM 789 C CA . GLY A 1 104 ? -10.742 20.516 18.438 1 59.56 104 GLY A CA 1
ATOM 790 C C . GLY A 1 104 ? -9.492 20.375 19.281 1 59.56 104 GLY A C 1
ATOM 791 O O . GLY A 1 104 ? -8.672 21.297 19.359 1 59.56 104 GLY A O 1
ATOM 792 N N . ASN A 1 105 ? -9.578 19.531 20.516 1 74.19 105 ASN A N 1
ATOM 793 C CA . ASN A 1 105 ? -8.297 19.281 21.172 1 74.19 105 ASN A CA 1
ATOM 794 C C . ASN A 1 105 ? -7.211 18.922 20.156 1 74.19 105 ASN A C 1
ATOM 796 O O . ASN A 1 105 ? -7.363 17.969 19.391 1 74.19 105 ASN A O 1
ATOM 800 N N . LYS A 1 106 ? -6.359 19.859 20.203 1 78.75 106 LYS A N 1
ATOM 801 C CA . LYS A 1 106 ? -5.246 19.75 19.266 1 78.75 106 LYS A CA 1
ATOM 802 C C . LYS A 1 106 ? -4.57 18.391 19.359 1 78.75 106 LYS A C 1
ATOM 804 O O . LYS A 1 106 ? -4.16 17.812 18.344 1 78.75 106 LYS A O 1
ATOM 809 N N . ASN A 1 107 ? -4.523 17.828 20.609 1 84.38 107 ASN A N 1
ATOM 810 C CA . ASN A 1 107 ? -3.861 16.531 20.797 1 84.38 107 ASN A CA 1
ATOM 811 C C . ASN A 1 107 ? -4.652 15.398 20.172 1 84.38 107 ASN A C 1
ATOM 813 O O . ASN A 1 107 ? -4.066 14.469 19.609 1 84.38 107 ASN A O 1
ATOM 817 N N . VAL A 1 108 ? -5.895 15.562 20.328 1 85.56 108 VAL A N 1
ATOM 818 C CA . VAL A 1 108 ? -6.75 14.531 19.766 1 85.56 108 VAL A CA 1
ATOM 819 C C . VAL A 1 108 ? -6.703 14.602 18.234 1 85.56 108 VAL A C 1
ATOM 821 O O . VAL A 1 108 ? -6.609 13.578 17.562 1 85.56 108 VAL A O 1
ATOM 824 N N . SER A 1 109 ? -6.68 15.766 17.75 1 85.56 109 SER A N 1
ATOM 825 C CA . SER A 1 109 ? -6.633 15.961 16.297 1 85.56 109 SER A CA 1
ATOM 826 C C . SER A 1 109 ? -5.316 15.453 15.719 1 85.56 109 SER A C 1
ATOM 828 O O . SER A 1 109 ? -5.297 14.875 14.633 1 85.56 109 SER A O 1
ATOM 830 N N . LEU A 1 110 ? -4.316 15.688 16.469 1 87.06 110 LEU A N 1
ATOM 831 C CA . LEU A 1 110 ? -3.008 15.211 16.047 1 87.06 110 LEU A CA 1
ATOM 832 C C . LEU A 1 110 ? -2.953 13.688 16.047 1 87.06 110 LEU A C 1
ATOM 834 O O . LEU A 1 110 ? -2.434 13.078 15.109 1 87.06 110 LEU A O 1
ATOM 838 N N . MET A 1 111 ? -3.486 13.133 17.062 1 91.06 111 MET A N 1
ATOM 839 C CA . MET A 1 111 ? -3.508 11.68 17.156 1 91.06 111 MET A CA 1
ATOM 840 C C . MET A 1 111 ? -4.32 11.062 16.031 1 91.06 111 MET A C 1
ATOM 842 O O . MET A 1 111 ? -3.9 10.078 15.422 1 91.06 111 MET A O 1
ATOM 846 N N . ILE A 1 112 ? -5.352 11.648 15.727 1 92.12 112 ILE A N 1
ATOM 847 C CA . ILE A 1 112 ? -6.207 11.148 14.648 1 92.12 112 ILE A CA 1
ATOM 848 C C . ILE A 1 112 ? -5.492 11.297 13.312 1 92.12 112 ILE A C 1
ATOM 850 O O . ILE A 1 112 ? -5.559 10.406 12.461 1 92.12 112 ILE A O 1
ATOM 854 N N . ALA A 1 113 ? -4.828 12.328 13.18 1 91.38 113 ALA A N 1
ATOM 855 C CA . ALA A 1 113 ? -4.109 12.57 11.938 1 91.38 113 ALA A CA 1
ATOM 856 C C . ALA A 1 113 ? -3.018 11.523 11.719 1 91.38 113 ALA A C 1
ATOM 858 O O . ALA A 1 113 ? -2.824 11.039 10.602 1 91.38 113 ALA A O 1
ATOM 859 N N . ILE A 1 114 ? -2.398 11.164 12.734 1 93.12 114 ILE A N 1
ATOM 860 C CA . ILE A 1 114 ? -1.332 10.172 12.648 1 93.12 114 ILE A CA 1
ATOM 861 C C . ILE A 1 114 ? -1.929 8.805 12.344 1 93.12 114 ILE A C 1
ATOM 863 O O . ILE A 1 114 ? -1.423 8.07 11.492 1 93.12 114 ILE A O 1
ATOM 867 N N . LEU A 1 115 ? -2.965 8.5 13.023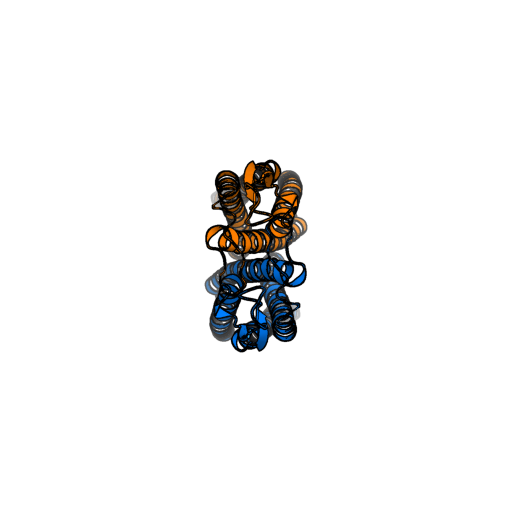 1 95.94 115 LEU A N 1
ATOM 868 C CA . LEU A 1 115 ? -3.615 7.211 12.805 1 95.94 115 LEU A CA 1
ATOM 869 C C . LEU A 1 115 ? -4.203 7.125 11.406 1 95.94 115 LEU A C 1
ATOM 871 O O . LEU A 1 115 ? -4.234 6.051 10.805 1 95.94 115 LEU A O 1
ATOM 875 N N . ASP A 1 116 ? -4.621 8.273 10.93 1 96.25 116 ASP A N 1
ATOM 876 C CA . ASP A 1 116 ? -5.102 8.305 9.555 1 96.25 116 ASP A CA 1
ATOM 877 C C . ASP A 1 116 ? -3.99 7.93 8.578 1 96.25 116 ASP A C 1
ATOM 879 O O . ASP A 1 116 ? -4.238 7.258 7.574 1 96.25 116 ASP A O 1
ATOM 883 N N . LEU A 1 117 ? -2.812 8.297 8.867 1 95.56 117 LEU A N 1
ATOM 884 C CA . LEU A 1 117 ? -1.678 7.965 8.008 1 95.56 117 LEU A CA 1
ATOM 885 C C . LEU A 1 117 ? -1.401 6.465 8.023 1 95.56 117 LEU A C 1
ATOM 887 O O . LEU A 1 117 ? -1.077 5.879 6.992 1 95.56 117 LEU A O 1
ATOM 891 N N . VAL A 1 118 ? -1.57 5.902 9.117 1 97.06 118 VAL A N 1
ATOM 892 C CA . VAL A 1 118 ? -1.382 4.461 9.258 1 97.06 118 VAL A CA 1
ATOM 893 C C . VAL A 1 118 ? -2.438 3.721 8.438 1 97.06 118 VAL A C 1
ATOM 895 O O . VAL A 1 118 ? -2.135 2.719 7.785 1 97.06 118 VAL A O 1
ATOM 898 N N . MET A 1 119 ? -3.633 4.219 8.453 1 97.94 119 MET A N 1
ATOM 899 C CA . MET A 1 119 ? -4.703 3.594 7.684 1 97.94 119 MET A CA 1
ATOM 900 C C . MET A 1 119 ? -4.422 3.691 6.188 1 97.94 119 MET A C 1
ATOM 902 O O . MET A 1 119 ? -4.699 2.754 5.438 1 97.94 119 MET A O 1
ATOM 906 N N . VAL A 1 120 ? -3.85 4.816 5.801 1 97.62 120 VAL A N 1
ATOM 907 C CA . VAL A 1 120 ? -3.48 4.973 4.398 1 97.62 120 VAL A CA 1
ATOM 908 C C . VAL A 1 120 ? -2.471 3.896 4.004 1 97.62 120 VAL A C 1
ATOM 910 O O . VAL A 1 120 ? -2.637 3.223 2.984 1 97.62 120 VAL A O 1
ATOM 913 N N . ALA A 1 121 ? -1.5 3.68 4.816 1 97.75 121 ALA A N 1
ATOM 914 C CA . ALA A 1 121 ? -0.457 2.691 4.551 1 97.75 121 ALA A CA 1
ATOM 915 C C . ALA A 1 121 ? -1.037 1.281 4.496 1 97.75 121 ALA A C 1
ATOM 917 O O . ALA A 1 121 ? -0.724 0.508 3.588 1 97.75 121 ALA A O 1
ATOM 918 N N . LEU A 1 122 ? -1.905 1.006 5.402 1 98.25 122 LEU A N 1
ATOM 919 C CA . LEU A 1 122 ? -2.516 -0.318 5.473 1 98.25 122 LEU A CA 1
ATOM 920 C C . LEU A 1 122 ? -3.395 -0.577 4.254 1 98.25 122 LEU A C 1
ATOM 922 O O . LEU A 1 122 ? -3.289 -1.629 3.621 1 98.25 122 LEU A O 1
ATOM 926 N N . LEU A 1 123 ? -4.18 0.415 3.908 1 98.69 123 LEU A N 1
ATOM 927 C CA . LEU A 1 123 ? -5.113 0.246 2.799 1 98.69 123 LEU A CA 1
ATOM 928 C C . LEU A 1 123 ? -4.367 0.067 1.482 1 98.69 123 LEU A C 1
ATOM 930 O O . LEU A 1 123 ? -4.664 -0.854 0.716 1 98.69 123 LEU A O 1
ATOM 934 N N . PHE A 1 124 ? -3.369 0.854 1.253 1 98.5 124 PHE A N 1
ATOM 935 C CA . PHE A 1 124 ? -2.645 0.764 -0.01 1 98.5 124 PHE A CA 1
ATOM 936 C C . PHE A 1 124 ? -1.804 -0.505 -0.062 1 98.5 124 PHE A C 1
ATOM 938 O O . PHE A 1 124 ? -1.622 -1.093 -1.131 1 98.5 124 PHE A O 1
ATOM 945 N N . SER A 1 125 ? -1.348 -0.951 1.13 1 98.44 125 SER A N 1
ATOM 946 C CA . SER A 1 125 ? -0.639 -2.227 1.131 1 98.44 125 SER A CA 1
ATOM 947 C C . SER A 1 125 ? -1.579 -3.383 0.809 1 98.44 125 SER A C 1
ATOM 949 O O . SER A 1 125 ? -1.21 -4.309 0.082 1 98.44 125 SER A O 1
ATOM 951 N N . ALA A 1 126 ? -2.799 -3.318 1.314 1 98.69 126 ALA A N 1
ATOM 952 C CA . ALA A 1 126 ? -3.783 -4.363 1.047 1 98.69 126 ALA A CA 1
ATOM 953 C C . ALA A 1 126 ? -4.215 -4.348 -0.417 1 98.69 126 ALA A C 1
ATOM 955 O O . ALA A 1 126 ? -4.387 -5.402 -1.031 1 98.69 126 ALA A O 1
ATOM 956 N N . ILE A 1 127 ? -4.391 -3.186 -0.96 1 98.56 127 ILE A N 1
ATOM 957 C CA . ILE A 1 127 ? -4.754 -3.039 -2.365 1 98.56 127 ILE A CA 1
ATOM 958 C C . ILE A 1 127 ? -3.621 -3.557 -3.248 1 98.56 127 ILE A C 1
ATOM 960 O O . ILE A 1 127 ? -3.865 -4.266 -4.227 1 98.56 127 ILE A O 1
ATOM 964 N N . GLY A 1 128 ? -2.389 -3.215 -2.908 1 98.25 128 GLY A N 1
ATOM 965 C CA . GLY A 1 128 ? -1.251 -3.742 -3.646 1 98.25 128 GLY A CA 1
ATOM 966 C C . GLY A 1 128 ? -1.171 -5.258 -3.615 1 98.25 128 GLY A C 1
ATOM 967 O O . GLY A 1 128 ? -0.959 -5.895 -4.652 1 98.25 128 GLY A O 1
ATOM 968 N N . ALA A 1 129 ? -1.37 -5.766 -2.434 1 98.31 129 ALA A N 1
ATOM 969 C CA . ALA A 1 129 ? -1.323 -7.215 -2.26 1 98.31 129 ALA A CA 1
ATOM 970 C C . ALA A 1 129 ? -2.389 -7.902 -3.107 1 98.31 129 ALA A C 1
ATOM 972 O O . ALA A 1 129 ? -2.078 -8.789 -3.906 1 98.31 129 ALA A O 1
ATOM 973 N N . THR A 1 130 ? -3.6 -7.477 -2.943 1 98 130 THR A N 1
ATOM 974 C CA . THR A 1 130 ? -4.723 -8.086 -3.648 1 98 130 THR A CA 1
ATOM 975 C C . THR A 1 130 ? -4.633 -7.809 -5.148 1 98 130 THR A C 1
ATOM 977 O O . THR A 1 130 ? -4.98 -8.664 -5.965 1 98 130 THR A O 1
ATOM 980 N N . GLY A 1 131 ? -4.137 -6.66 -5.469 1 97.12 131 GLY A N 1
ATOM 981 C CA . GLY A 1 131 ? -3.967 -6.32 -6.871 1 97.12 131 GLY A CA 1
ATOM 982 C C . GLY A 1 131 ? -2.945 -7.191 -7.578 1 97.12 131 GLY A C 1
ATOM 983 O O . GLY A 1 131 ? -3.164 -7.621 -8.711 1 97.12 131 GLY A O 1
ATOM 984 N N . ALA A 1 132 ? -1.846 -7.43 -6.926 1 97.5 132 ALA A N 1
ATOM 985 C CA . ALA A 1 132 ? -0.807 -8.266 -7.527 1 97.5 132 ALA A CA 1
ATOM 986 C C . ALA A 1 132 ? -1.291 -9.695 -7.707 1 97.5 132 ALA A C 1
ATOM 988 O O . ALA A 1 132 ? -1.109 -10.289 -8.773 1 97.5 132 ALA A O 1
ATOM 989 N N . VAL A 1 133 ? -1.935 -10.227 -6.711 1 96.31 133 VAL A N 1
ATOM 990 C CA . VAL A 1 133 ? -2.447 -11.594 -6.789 1 96.31 133 VAL A CA 1
ATOM 991 C C . VAL A 1 133 ? -3.58 -11.664 -7.812 1 96.31 133 VAL A C 1
ATOM 993 O O . VAL A 1 133 ? -3.688 -12.633 -8.57 1 96.31 133 VAL A O 1
ATOM 996 N N . GLY A 1 134 ? -4.391 -10.625 -7.785 1 95.44 134 GLY A N 1
ATOM 997 C CA . GLY A 1 134 ? -5.453 -10.555 -8.781 1 95.44 134 GLY A CA 1
ATOM 998 C C . GLY A 1 134 ? -4.934 -10.531 -10.203 1 95.44 134 GLY A C 1
ATOM 999 O O . GLY A 1 134 ? -5.512 -11.156 -11.094 1 95.44 134 GLY A O 1
ATOM 1000 N N . LEU A 1 135 ? -3.896 -9.828 -10.453 1 95.06 135 LEU A N 1
ATOM 1001 C CA . LEU A 1 135 ? -3.312 -9.758 -11.789 1 95.06 135 LEU A CA 1
ATOM 1002 C C . LEU A 1 135 ? -2.777 -11.117 -12.227 1 95.06 135 LEU A C 1
ATOM 1004 O O . LEU A 1 135 ? -2.969 -11.531 -13.367 1 95.06 135 LEU A O 1
ATOM 1008 N N . ILE A 1 136 ? -2.148 -11.789 -11.312 1 95.06 136 ILE A N 1
ATOM 1009 C CA . ILE A 1 136 ? -1.659 -13.125 -11.609 1 95.06 136 ILE A CA 1
ATOM 1010 C C . ILE A 1 136 ? -2.838 -14.055 -11.891 1 95.06 136 ILE A C 1
ATOM 1012 O O . ILE A 1 136 ? -2.775 -14.898 -12.789 1 95.06 136 ILE A O 1
ATOM 1016 N N . GLY A 1 137 ? -3.879 -13.93 -11.055 1 94.19 137 GLY A N 1
ATOM 1017 C CA . GLY A 1 137 ? -5.062 -14.734 -11.297 1 94.19 137 GLY A CA 1
ATOM 1018 C C . GLY A 1 137 ? -5.688 -14.484 -12.664 1 94.19 137 GLY A C 1
ATOM 1019 O O . GLY A 1 137 ? -6.246 -15.398 -13.273 1 94.19 137 GLY A O 1
ATOM 1020 N N . TYR A 1 138 ? -5.586 -13.25 -13.109 1 94.31 138 TYR A N 1
ATOM 1021 C CA . TYR A 1 138 ? -6.207 -12.844 -14.359 1 94.31 138 TYR A CA 1
ATOM 1022 C C . TYR A 1 138 ? -5.328 -13.195 -15.555 1 94.31 138 TYR A C 1
ATOM 1024 O O . TYR A 1 138 ? -5.816 -13.711 -16.562 1 94.31 138 TYR A O 1
ATOM 1032 N N . LYS A 1 139 ? -4.016 -12.977 -15.547 1 94.06 139 LYS A N 1
ATOM 1033 C CA . LYS A 1 139 ? -3.115 -13.133 -16.688 1 94.06 139 LYS A CA 1
ATOM 1034 C C . LYS A 1 139 ? -2.318 -14.43 -16.578 1 94.06 139 LYS A C 1
ATOM 1036 O O . LYS A 1 139 ? -1.794 -14.93 -17.578 1 94.06 139 LYS A O 1
ATOM 1041 N N . GLY A 1 140 ? -2.277 -14.977 -15.375 1 92.69 140 GLY A N 1
ATOM 1042 C CA . GLY A 1 140 ? -1.372 -16.094 -15.164 1 92.69 140 GLY A CA 1
ATOM 1043 C C . GLY A 1 140 ? 0.09 -15.703 -15.281 1 92.69 140 GLY A C 1
ATOM 1044 O O . GLY A 1 140 ? 0.415 -14.531 -15.453 1 92.69 140 GLY A O 1
ATOM 1045 N N . ASN A 1 141 ? 0.984 -16.656 -15.047 1 91.56 141 ASN A N 1
ATOM 1046 C CA . ASN A 1 141 ? 2.428 -16.5 -15.18 1 91.56 141 ASN A CA 1
ATOM 1047 C C . ASN A 1 141 ? 3.092 -17.781 -15.672 1 91.56 141 ASN A C 1
ATOM 1049 O O . ASN A 1 141 ? 3.256 -18.734 -14.906 1 91.56 141 ASN A O 1
ATOM 1053 N N . SER A 1 142 ? 3.504 -17.766 -16.922 1 86.06 142 SER A N 1
ATOM 1054 C CA . SER A 1 142 ? 4.074 -18.953 -17.531 1 86.06 142 SER A CA 1
ATOM 1055 C C . SER A 1 142 ? 5.484 -19.219 -17.016 1 86.06 142 SER A C 1
ATOM 1057 O O . SER A 1 142 ? 5.91 -20.375 -16.922 1 86.06 142 SER A O 1
ATOM 1059 N N . HIS A 1 143 ? 6.129 -18.125 -16.672 1 83.75 143 HIS A N 1
ATOM 1060 C CA . HIS A 1 143 ? 7.504 -18.281 -16.203 1 83.75 143 HIS A CA 1
ATOM 1061 C C . HIS A 1 143 ? 7.57 -19.109 -14.93 1 83.75 143 HIS A C 1
ATOM 1063 O O . HIS A 1 143 ? 8.516 -19.875 -14.727 1 83.75 143 HIS A O 1
ATOM 1069 N N . VAL A 1 144 ? 6.523 -19.031 -14.117 1 87.12 144 VAL A N 1
ATOM 1070 C CA . VAL A 1 144 ? 6.52 -19.781 -12.867 1 87.12 144 VAL A CA 1
ATOM 1071 C C . VAL A 1 144 ? 5.414 -20.828 -12.898 1 87.12 144 VAL A C 1
ATOM 1073 O O . VAL A 1 144 ? 5.125 -21.469 -11.883 1 87.12 144 VAL A O 1
ATOM 1076 N N . GLN A 1 145 ? 4.703 -20.938 -13.969 1 84.06 145 GLN A N 1
ATOM 1077 C CA . GLN A 1 145 ? 3.676 -21.938 -14.219 1 84.06 145 GLN A CA 1
ATOM 1078 C C . GLN A 1 145 ? 2.477 -21.75 -13.297 1 84.06 145 GLN A C 1
ATOM 1080 O O . GLN A 1 145 ? 1.967 -22.703 -12.711 1 84.06 145 GLN A O 1
ATOM 1085 N N . TRP A 1 146 ? 2.176 -20.609 -12.977 1 90.38 146 TRP A N 1
ATOM 1086 C CA . TRP A 1 146 ? 0.944 -20.266 -12.266 1 90.38 146 TRP A CA 1
ATOM 1087 C C . TRP A 1 146 ? -0.196 -20.016 -13.25 1 90.38 146 TRP A C 1
ATOM 1089 O O . TRP A 1 146 ? -0.123 -19.094 -14.07 1 90.38 146 TRP A O 1
ATOM 1099 N N . GLY A 1 147 ? -1.265 -20.781 -13.156 1 90.19 147 GLY A N 1
ATOM 1100 C CA . GLY A 1 147 ? -2.363 -20.703 -14.102 1 90.19 147 GLY A CA 1
ATOM 1101 C C . GLY A 1 147 ? -3.312 -19.547 -13.812 1 90.19 147 GLY A C 1
ATOM 1102 O O . GLY A 1 147 ? -3.27 -18.953 -12.734 1 90.19 147 GLY A O 1
ATOM 1103 N N . LYS A 1 148 ? -4.156 -19.281 -14.859 1 91.44 148 LYS A N 1
ATOM 1104 C CA . LYS A 1 148 ? -5.199 -18.266 -14.75 1 91.44 148 LYS A CA 1
ATOM 1105 C C . LYS A 1 148 ? -6.371 -18.766 -13.914 1 91.44 148 LYS A C 1
ATOM 1107 O O . LYS A 1 148 ? -7.055 -19.719 -14.297 1 91.44 148 LYS A O 1
ATOM 1112 N N . VAL A 1 149 ? -6.648 -18.156 -12.953 1 90.81 149 VAL A N 1
ATOM 1113 C CA . VAL A 1 149 ? -7.711 -18.578 -12.047 1 90.81 149 VAL A CA 1
ATOM 1114 C C . VAL A 1 149 ? -9.023 -17.906 -12.438 1 90.81 149 VAL A C 1
ATOM 1116 O O . VA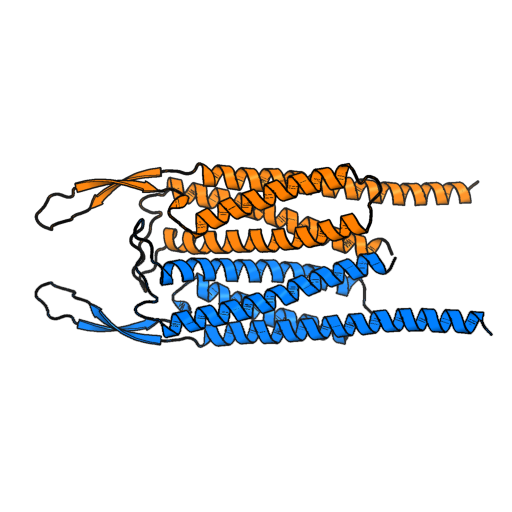L A 1 149 ? -10.102 -18.469 -12.258 1 90.81 149 VAL A O 1
ATOM 1119 N N . CYS A 1 150 ? -8.906 -16.781 -13.039 1 93.31 150 CYS A N 1
ATOM 1120 C CA . CYS A 1 150 ? -10.102 -15.992 -13.336 1 93.31 150 CYS A CA 1
ATOM 1121 C C . CYS A 1 150 ? -10.836 -16.547 -14.547 1 93.31 150 CYS A C 1
ATOM 1123 O O . CYS A 1 150 ? -11.977 -16.172 -14.812 1 93.31 150 CYS A O 1
ATOM 1125 N N . ASP A 1 151 ? -10.211 -17.438 -15.25 1 90.31 151 ASP A N 1
ATOM 1126 C CA . ASP A 1 151 ? -10.891 -18.125 -16.344 1 90.31 151 ASP A CA 1
ATOM 1127 C C . ASP A 1 151 ? -11.93 -19.109 -15.82 1 90.31 151 ASP A C 1
ATOM 1129 O O . ASP A 1 151 ? -12.945 -19.375 -16.484 1 90.31 151 ASP A O 1
ATOM 1133 N N . VAL A 1 152 ? -11.672 -19.656 -14.656 1 87.44 152 VAL A N 1
ATOM 1134 C CA . VAL A 1 152 ? -12.555 -20.641 -14.031 1 87.44 152 VAL A CA 1
ATOM 1135 C C . VAL A 1 152 ? -13.5 -19.938 -13.062 1 87.44 152 VAL A C 1
ATOM 1137 O O . VAL A 1 152 ? -14.688 -20.281 -12.992 1 87.44 152 VAL A O 1
ATOM 1140 N N . PHE A 1 153 ? -13.016 -18.891 -12.375 1 92.19 153 PHE A N 1
ATOM 1141 C CA . PHE A 1 153 ? -13.781 -18.156 -11.375 1 92.19 153 PHE A CA 1
ATOM 1142 C C . PHE A 1 153 ? -13.93 -16.688 -11.766 1 92.19 153 PHE A C 1
ATOM 1144 O O . PHE A 1 153 ? -13.508 -15.797 -11.023 1 92.19 153 PHE A O 1
ATOM 1151 N N . ASP A 1 154 ? -14.633 -16.469 -12.805 1 92.25 154 ASP A N 1
ATOM 1152 C CA . ASP A 1 154 ? -14.742 -15.125 -13.352 1 92.25 154 ASP A CA 1
ATOM 1153 C C . ASP A 1 154 ? -15.57 -14.227 -12.43 1 92.25 154 ASP A C 1
ATOM 1155 O O . ASP A 1 154 ? -15.195 -13.07 -12.188 1 92.25 154 ASP A O 1
ATOM 1159 N N . LYS A 1 155 ? -16.688 -14.695 -11.938 1 94.06 155 LYS A N 1
ATOM 1160 C CA . LYS A 1 155 ? -17.547 -13.906 -11.062 1 94.06 155 LYS A CA 1
ATOM 1161 C C . LYS A 1 155 ? -16.828 -13.539 -9.773 1 94.06 155 LYS A C 1
ATOM 1163 O O . LYS A 1 155 ? -16.938 -12.406 -9.297 1 94.06 155 LYS A O 1
ATOM 1168 N N . PHE A 1 156 ? -16.188 -14.508 -9.25 1 95 156 PHE A N 1
ATOM 1169 C CA . PHE A 1 156 ? -15.414 -14.258 -8.047 1 95 156 PHE A CA 1
ATOM 1170 C C . PHE A 1 156 ? -14.375 -13.164 -8.281 1 95 156 PHE A C 1
ATOM 1172 O O . PHE A 1 156 ? -14.258 -12.227 -7.488 1 95 156 PHE A O 1
ATOM 1179 N N . CYS A 1 157 ? -13.633 -13.242 -9.375 1 95.06 157 CYS A N 1
ATOM 1180 C CA . CYS A 1 157 ? -12.578 -12.281 -9.703 1 95.06 157 CYS A CA 1
ATOM 1181 C C . CYS A 1 157 ? -13.172 -10.891 -9.945 1 95.06 157 CYS A C 1
ATOM 1183 O O . CYS A 1 157 ? -12.578 -9.883 -9.555 1 95.06 157 CYS A O 1
ATOM 1185 N N . HIS A 1 158 ? -14.32 -10.82 -10.617 1 95.44 158 HIS A N 1
ATOM 1186 C CA . HIS A 1 158 ? -14.992 -9.547 -10.844 1 95.44 158 HIS A CA 1
ATOM 1187 C C . HIS A 1 158 ? -15.359 -8.875 -9.531 1 95.44 158 HIS A C 1
ATOM 1189 O O . HIS A 1 158 ? -15.156 -7.668 -9.367 1 95.44 158 HIS A O 1
ATOM 1195 N N . ARG A 1 159 ? -15.812 -9.594 -8.578 1 96.62 159 ARG A N 1
ATOM 1196 C CA . ARG A 1 159 ? -16.188 -9.055 -7.277 1 96.62 159 ARG A CA 1
ATOM 1197 C C . ARG A 1 159 ? -14.961 -8.602 -6.496 1 96.62 159 ARG A C 1
ATOM 1199 O O . ARG A 1 159 ? -15.023 -7.633 -5.738 1 96.62 159 ARG A O 1
ATOM 1206 N N . VAL A 1 160 ? -13.898 -9.375 -6.633 1 96.88 160 VAL A N 1
ATOM 1207 C CA . VAL A 1 160 ? -12.648 -8.938 -6.031 1 96.88 160 VAL A CA 1
ATOM 1208 C C . VAL A 1 160 ? -12.258 -7.57 -6.594 1 96.88 160 VAL A C 1
ATOM 1210 O O . VAL A 1 160 ? -11.898 -6.66 -5.844 1 96.88 160 VAL A O 1
ATOM 1213 N N . ALA A 1 161 ? -12.352 -7.41 -7.93 1 97.12 161 ALA A N 1
ATOM 1214 C CA . ALA A 1 161 ? -12.016 -6.148 -8.586 1 97.12 161 ALA A CA 1
ATOM 1215 C C . ALA A 1 161 ? -12.898 -5.012 -8.078 1 97.12 161 ALA A C 1
ATOM 1217 O O . ALA A 1 161 ? -12.406 -3.91 -7.816 1 97.12 161 ALA A O 1
ATOM 1218 N N . VAL A 1 162 ? -14.141 -5.281 -7.965 1 97.62 162 VAL A N 1
ATOM 1219 C CA . VAL A 1 162 ? -15.07 -4.277 -7.465 1 97.62 162 VAL A CA 1
ATOM 1220 C C . VAL A 1 162 ? -14.688 -3.869 -6.047 1 97.62 162 VAL A C 1
ATOM 1222 O O . VAL A 1 162 ? -14.656 -2.68 -5.723 1 97.62 162 VAL A O 1
ATOM 1225 N N . SER A 1 163 ? -14.398 -4.875 -5.25 1 98.31 163 SER A N 1
ATOM 1226 C CA . SER A 1 163 ? -14.008 -4.598 -3.873 1 98.31 163 SER A CA 1
ATOM 1227 C C . SER A 1 163 ? -12.742 -3.758 -3.816 1 98.31 163 SER A C 1
ATOM 1229 O O . SER A 1 163 ? -12.609 -2.869 -2.971 1 98.31 163 SER A O 1
ATOM 1231 N N . MET A 1 164 ? -11.82 -4.031 -4.656 1 98.44 164 MET A N 1
ATOM 1232 C CA . MET A 1 164 ? -10.57 -3.271 -4.699 1 98.44 164 MET A CA 1
ATOM 1233 C C . MET A 1 164 ? -10.836 -1.816 -5.074 1 98.44 164 MET A C 1
ATOM 1235 O O . MET A 1 164 ? -10.219 -0.906 -4.52 1 98.44 164 MET A O 1
ATOM 1239 N N . VAL A 1 165 ? -11.688 -1.597 -6.027 1 98.19 165 VAL A N 1
ATOM 1240 C CA . VAL A 1 165 ? -12.031 -0.241 -6.445 1 98.19 165 VAL A CA 1
ATOM 1241 C C . VAL A 1 165 ? -12.672 0.512 -5.285 1 98.19 165 VAL A C 1
ATOM 1243 O O . VAL A 1 165 ? -12.336 1.671 -5.027 1 98.19 165 VAL A O 1
ATOM 1246 N N . LEU A 1 166 ? -13.539 -0.169 -4.582 1 98.5 166 LEU A N 1
ATOM 1247 C CA . LEU A 1 166 ? -14.188 0.439 -3.422 1 98.5 166 LEU A CA 1
ATOM 1248 C C . LEU A 1 166 ? -13.156 0.811 -2.361 1 98.5 166 LEU A C 1
ATOM 1250 O O . LEU A 1 166 ? -13.172 1.924 -1.831 1 98.5 166 LEU A O 1
ATOM 1254 N N . SER A 1 167 ? -12.289 -0.088 -2.117 1 98.69 167 SER A N 1
ATOM 1255 C CA . SER A 1 167 ? -11.242 0.164 -1.131 1 98.69 167 SER A CA 1
ATOM 1256 C C . SER A 1 167 ? -10.312 1.284 -1.586 1 98.69 167 SER A C 1
ATOM 1258 O O . SER A 1 167 ? -9.836 2.076 -0.768 1 98.69 167 SER A O 1
ATOM 1260 N N . PHE A 1 168 ? -10.016 1.317 -2.855 1 98.56 168 PHE A N 1
ATOM 1261 C CA . PHE A 1 168 ? -9.172 2.375 -3.4 1 98.56 168 PHE A CA 1
ATOM 1262 C C . PHE A 1 168 ? -9.82 3.74 -3.197 1 98.56 168 PHE A C 1
ATOM 1264 O O . PHE A 1 168 ? -9.156 4.688 -2.764 1 98.56 168 PHE A O 1
ATOM 1271 N N . LEU A 1 169 ? -11.008 3.793 -3.502 1 98.25 169 LEU A N 1
ATOM 1272 C CA . LEU A 1 169 ? -11.734 5.039 -3.285 1 98.25 169 LEU A CA 1
ATOM 1273 C C . LEU A 1 169 ? -11.734 5.418 -1.809 1 98.25 169 LEU A C 1
ATOM 1275 O O . LEU A 1 169 ? -11.578 6.594 -1.466 1 98.25 169 LEU A O 1
ATOM 1279 N N . GLY A 1 170 ? -11.953 4.445 -0.944 1 98.06 170 GLY A N 1
ATOM 1280 C CA . GLY A 1 170 ? -11.844 4.707 0.482 1 98.06 170 GLY A CA 1
ATOM 1281 C C . GLY A 1 170 ? -10.469 5.207 0.889 1 98.06 170 GLY A C 1
ATOM 1282 O O . GLY A 1 170 ? -10.352 6.125 1.705 1 98.06 170 GLY A O 1
ATOM 1283 N N . SER A 1 171 ? -9.445 4.617 0.316 1 98.12 171 SER A N 1
ATOM 1284 C CA . SER A 1 171 ? -8.086 5.039 0.617 1 98.12 171 SER A CA 1
ATOM 1285 C C . SER A 1 171 ? -7.836 6.473 0.159 1 98.12 171 SER A C 1
ATOM 1287 O O . SER A 1 171 ? -7.129 7.23 0.826 1 98.12 171 SER A O 1
ATOM 1289 N N . MET A 1 172 ? -8.391 6.809 -0.964 1 97.81 172 MET A N 1
ATOM 1290 C CA . MET A 1 172 ? -8.266 8.18 -1.449 1 97.81 172 MET A CA 1
ATOM 1291 C C . MET A 1 172 ? -8.93 9.156 -0.49 1 97.81 172 MET A C 1
ATOM 1293 O O . MET A 1 172 ? -8.461 10.289 -0.323 1 97.81 172 MET A O 1
ATOM 1297 N N . ALA A 1 173 ? -10.008 8.75 0.079 1 97.38 173 ALA A N 1
ATOM 1298 C CA . ALA A 1 173 ? -10.641 9.578 1.103 1 97.38 173 ALA A CA 1
ATOM 1299 C C . ALA A 1 173 ? -9.695 9.828 2.271 1 97.38 173 ALA A C 1
ATOM 1301 O O . ALA A 1 173 ? -9.617 10.945 2.789 1 97.38 173 ALA A O 1
ATOM 1302 N N . TYR A 1 174 ? -8.945 8.844 2.654 1 97.25 174 TYR A N 1
ATOM 1303 C CA . TYR A 1 174 ? -7.988 9 3.746 1 97.25 174 TYR A CA 1
ATOM 1304 C C . TYR A 1 174 ? -6.84 9.914 3.336 1 97.25 174 TYR A C 1
ATOM 1306 O O . TYR A 1 174 ? -6.336 10.688 4.152 1 97.25 174 TYR A O 1
ATOM 1314 N N . VAL A 1 175 ? -6.441 9.789 2.146 1 96.25 175 VAL A N 1
ATOM 1315 C CA . VAL A 1 175 ? -5.418 10.703 1.651 1 96.25 175 VAL A CA 1
ATOM 1316 C C . VAL A 1 175 ? -5.938 12.133 1.705 1 96.25 175 VAL A C 1
ATOM 1318 O O . VAL A 1 175 ? -5.219 13.047 2.121 1 96.25 175 VAL A O 1
ATOM 1321 N N . LEU A 1 176 ? -7.125 12.32 1.327 1 95.56 176 LEU A N 1
ATOM 1322 C CA . LEU A 1 176 ? -7.734 13.641 1.371 1 95.56 176 LEU A CA 1
ATOM 1323 C C . LEU A 1 176 ? -7.777 14.172 2.799 1 95.56 176 LEU A C 1
ATOM 1325 O O . LEU A 1 176 ? -7.48 15.352 3.037 1 95.56 176 LEU A O 1
ATOM 1329 N N . LEU A 1 177 ? -8.109 13.359 3.719 1 94.12 177 LEU A N 1
ATOM 1330 C CA . LEU A 1 177 ? -8.125 13.766 5.121 1 94.12 177 LEU A CA 1
ATOM 1331 C C . LEU A 1 177 ? -6.734 14.211 5.57 1 94.12 177 LEU A C 1
ATOM 1333 O O . LEU A 1 177 ? -6.598 15.211 6.273 1 94.12 177 LEU A O 1
ATOM 1337 N N . ALA A 1 178 ? -5.773 13.445 5.152 1 92.75 178 ALA A N 1
ATOM 1338 C CA . ALA A 1 178 ? -4.398 13.789 5.504 1 92.75 178 ALA A CA 1
ATOM 1339 C C . ALA A 1 178 ? -3.99 15.125 4.887 1 92.75 178 ALA A C 1
ATOM 1341 O O . ALA A 1 178 ? -3.318 15.938 5.527 1 92.75 178 ALA A O 1
ATOM 1342 N N . VAL A 1 179 ? -4.402 15.32 3.688 1 91.12 179 VAL A N 1
ATOM 1343 C CA . VAL A 1 179 ? -4.094 16.578 3 1 91.12 179 VAL A CA 1
ATOM 1344 C C . VAL A 1 179 ? -4.789 17.734 3.703 1 91.12 179 VAL A C 1
ATOM 1346 O O . VAL A 1 179 ? -4.184 18.781 3.928 1 91.12 179 VAL A O 1
ATOM 1349 N N . LEU A 1 180 ? -5.992 17.609 4.066 1 88.25 180 LEU A N 1
ATOM 1350 C CA . LEU A 1 180 ? -6.75 18.641 4.758 1 88.25 180 LEU A CA 1
ATOM 1351 C C . LEU A 1 180 ? -6.121 18.969 6.109 1 88.25 180 LEU A C 1
ATOM 1353 O O . LEU A 1 180 ? -6.055 20.125 6.508 1 88.25 180 LEU A O 1
ATOM 1357 N N . ALA A 1 181 ? -5.773 17.969 6.727 1 85.56 181 ALA A N 1
ATOM 1358 C CA . ALA A 1 181 ? -5.109 18.188 8.016 1 85.56 181 ALA A CA 1
ATOM 1359 C C . ALA A 1 181 ? -3.838 19 7.852 1 85.56 181 ALA A C 1
ATOM 1361 O O . ALA A 1 181 ? -3.523 19.844 8.695 1 85.56 181 ALA A O 1
ATOM 1362 N N . THR A 1 182 ? -3.152 18.766 6.828 1 82.81 182 THR A N 1
ATOM 1363 C CA . THR A 1 182 ? -1.923 19.5 6.551 1 82.81 182 THR A CA 1
ATOM 1364 C C . THR A 1 182 ? -2.23 20.938 6.152 1 82.81 182 THR A C 1
ATOM 1366 O O . THR A 1 182 ? -1.546 21.859 6.586 1 82.81 182 THR A O 1
ATOM 1369 N N . PHE A 1 183 ? -3.275 21.125 5.352 1 81.75 183 PHE A N 1
ATOM 1370 C CA . PHE A 1 183 ? -3.686 22.453 4.938 1 81.75 183 PHE A CA 1
ATOM 1371 C C . PHE A 1 183 ? -4.113 23.281 6.141 1 81.75 183 PHE A C 1
ATOM 1373 O O . PHE A 1 183 ? -3.77 24.469 6.242 1 81.75 183 PHE A O 1
ATOM 1380 N N . ASN A 1 184 ? -4.828 22.75 6.902 1 76.56 184 ASN A N 1
ATOM 1381 C CA . ASN A 1 184 ? -5.305 23.469 8.078 1 76.56 184 ASN A CA 1
ATOM 1382 C C . ASN A 1 184 ? -4.152 23.875 8.992 1 76.56 184 ASN A C 1
ATOM 1384 O O . ASN A 1 184 ? -4.203 24.938 9.625 1 76.56 184 ASN A O 1
ATOM 1388 N N . ALA A 1 185 ? -3.252 23.094 8.922 1 67.94 185 ALA A N 1
ATOM 1389 C CA . ALA A 1 185 ? -2.068 23.391 9.727 1 67.94 185 ALA A CA 1
ATOM 1390 C C . ALA A 1 185 ? -1.28 24.547 9.133 1 67.94 185 ALA A C 1
ATOM 1392 O O . ALA A 1 185 ? -0.654 25.312 9.867 1 67.94 185 ALA A O 1
ATOM 1393 N N . TYR A 1 186 ? -1.38 24.719 7.891 1 66 186 TYR A N 1
ATOM 1394 C CA . TYR A 1 186 ? -0.628 25.766 7.219 1 66 186 TYR A CA 1
ATOM 1395 C C . TYR A 1 186 ? -1.441 27.047 7.141 1 66 186 TYR A C 1
ATOM 1397 O O . TYR A 1 186 ? -0.879 28.141 7.039 1 66 186 TYR A O 1
ATOM 1405 N N . THR A 1 187 ? -2.768 27.016 7.082 1 63.22 187 THR A N 1
ATOM 1406 C CA . THR A 1 187 ? -3.572 28.219 6.965 1 63.22 187 THR A CA 1
ATOM 1407 C C . THR A 1 187 ? -3.863 28.812 8.344 1 63.22 187 THR A C 1
ATOM 1409 O O . THR A 1 187 ? -4.191 30 8.453 1 63.22 187 THR A O 1
ATOM 1412 N N . LYS A 1 188 ? -4.113 28.094 9.297 1 54.53 188 LYS A N 1
ATOM 1413 C CA . LYS A 1 188 ? -4.328 28.734 10.594 1 54.53 188 LYS A CA 1
ATOM 1414 C C . LYS A 1 188 ? -3.213 29.734 10.898 1 54.53 188 LYS A C 1
ATOM 1416 O O . LYS A 1 188 ? -3.381 30.625 11.742 1 54.53 188 LYS A O 1
ATOM 1421 N N . PHE A 1 189 ? -2.123 29.781 10.234 1 41.75 189 PHE A N 1
ATOM 1422 C CA . PHE A 1 189 ? -1.256 30.922 10.484 1 41.75 189 PHE A CA 1
ATOM 1423 C C . PHE A 1 189 ? -1.322 31.922 9.328 1 41.75 189 PHE A C 1
ATOM 1425 O O . PHE A 1 189 ? -1.463 31.531 8.172 1 41.75 189 PHE A O 1
ATOM 1432 N N . MET B 1 1 ? 16.484 46.156 28.719 1 55.41 1 MET B N 1
ATOM 1433 C CA . MET B 1 1 ? 17.562 45.188 28.453 1 55.41 1 MET B CA 1
ATOM 1434 C C . MET B 1 1 ? 17.062 43.781 28.609 1 55.41 1 MET B C 1
ATOM 1436 O O . MET B 1 1 ? 17.406 42.875 27.812 1 55.41 1 MET B O 1
ATOM 1440 N N . GLU B 1 2 ? 16.203 43.469 29.547 1 61.97 2 GLU B N 1
ATOM 1441 C CA . GLU B 1 2 ? 15.695 42.125 29.766 1 61.97 2 GLU B CA 1
ATOM 1442 C C . GLU B 1 2 ? 14.672 41.75 28.703 1 61.97 2 GLU B C 1
ATOM 1444 O O . GLU B 1 2 ? 14.641 40.594 28.25 1 61.97 2 GLU B O 1
ATOM 1449 N N . MET B 1 3 ? 13.82 42.656 28.234 1 62.59 3 MET B N 1
ATOM 1450 C CA . MET B 1 3 ? 12.82 42.344 27.234 1 62.59 3 MET B CA 1
ATOM 1451 C C . MET B 1 3 ? 13.477 42.031 25.891 1 62.59 3 MET B C 1
ATOM 1453 O O . MET B 1 3 ? 12.969 41.219 25.109 1 62.59 3 MET B O 1
ATOM 1457 N N . GLN B 1 4 ? 14.469 42.812 25.547 1 57 4 GLN B N 1
ATOM 1458 C CA . GLN B 1 4 ? 15.18 42.531 24.312 1 57 4 GLN B CA 1
ATOM 1459 C C . GLN B 1 4 ? 15.859 41.156 24.375 1 57 4 GLN B C 1
ATOM 1461 O O . GLN B 1 4 ? 15.961 40.438 23.375 1 57 4 GLN B O 1
ATOM 1466 N N . TYR B 1 5 ? 16.328 40.75 25.609 1 58.06 5 TYR B N 1
ATOM 1467 C CA . TYR B 1 5 ? 16.953 39.469 25.75 1 58.06 5 TYR B CA 1
ATOM 1468 C C . TYR B 1 5 ? 15.93 38.344 25.625 1 58.06 5 TYR B C 1
ATOM 1470 O O . TYR B 1 5 ? 16.234 37.281 25.094 1 58.06 5 TYR B O 1
ATOM 1478 N N . LYS B 1 6 ? 14.734 38.5 26.078 1 59.22 6 LYS B N 1
ATOM 1479 C CA . LYS B 1 6 ? 13.688 37.5 25.969 1 59.22 6 LYS B CA 1
ATOM 1480 C C . LYS B 1 6 ? 13.195 37.344 24.531 1 59.22 6 LYS B C 1
ATOM 1482 O O . LYS B 1 6 ? 12.93 36.25 24.078 1 59.22 6 LYS B O 1
ATOM 1487 N N . GLU B 1 7 ? 13.109 38.406 23.812 1 55.38 7 GLU B N 1
ATOM 1488 C CA . GLU B 1 7 ? 12.711 38.312 22.422 1 55.38 7 GLU B CA 1
ATOM 1489 C C . GLU B 1 7 ? 13.797 37.656 21.578 1 55.38 7 GLU B C 1
ATOM 1491 O O . GLU B 1 7 ? 13.492 36.875 20.656 1 55.38 7 GLU B O 1
ATOM 1496 N N . ARG B 1 8 ? 15.07 37.969 21.781 1 59.47 8 ARG B N 1
ATOM 1497 C CA . ARG B 1 8 ? 16.188 37.312 21.094 1 59.47 8 ARG B CA 1
ATOM 1498 C C . ARG B 1 8 ? 16.234 35.844 21.438 1 59.47 8 ARG B C 1
ATOM 1500 O O . ARG B 1 8 ? 16.516 35 20.562 1 59.47 8 ARG B O 1
ATOM 1507 N N . SER B 1 9 ? 15.953 35.531 22.656 1 54.44 9 SER B N 1
ATOM 1508 C CA . SER B 1 9 ? 15.953 34.125 23.078 1 54.44 9 SER B CA 1
ATOM 1509 C C . SER B 1 9 ? 14.789 33.375 22.453 1 54.44 9 SER B C 1
ATOM 1511 O O . SER B 1 9 ? 14.953 32.25 22 1 54.44 9 SER B O 1
ATOM 1513 N N . TYR B 1 10 ? 13.617 34.062 22.469 1 52.66 10 TYR B N 1
ATOM 1514 C CA . TYR B 1 10 ? 12.469 33.438 21.828 1 52.66 10 TYR B CA 1
ATOM 1515 C C . TYR B 1 10 ? 12.664 33.344 20.312 1 52.66 10 TYR B C 1
ATOM 1517 O O . TYR B 1 10 ? 12.266 32.344 19.688 1 52.66 10 TYR B O 1
ATOM 1525 N N . GLY B 1 11 ? 13.078 34.375 19.75 1 50.5 11 GLY B N 1
ATOM 1526 C CA . GLY B 1 11 ? 13.445 34.375 18.344 1 50.5 11 GLY B CA 1
ATOM 1527 C C . GLY B 1 11 ? 14.508 33.312 18.016 1 50.5 11 GLY B C 1
ATOM 1528 O O . GLY B 1 11 ? 14.445 32.688 16.969 1 50.5 11 GLY B O 1
ATOM 1529 N N . HIS B 1 12 ? 15.484 33.219 18.812 1 52 12 HIS B N 1
ATOM 1530 C CA . HIS B 1 12 ? 16.531 32.219 18.656 1 52 12 HIS B CA 1
ATOM 1531 C C . HIS B 1 12 ? 15.977 30.812 18.844 1 52 12 HIS B C 1
ATOM 1533 O O . HIS B 1 12 ? 16.344 29.891 18.109 1 52 12 HIS B O 1
ATOM 1539 N N . MET B 1 13 ? 15.195 30.625 19.859 1 49 13 MET B N 1
ATOM 1540 C CA . MET B 1 13 ? 14.578 29.328 20.094 1 49 13 MET B CA 1
ATOM 1541 C C . MET B 1 13 ? 13.641 28.953 18.953 1 49 13 MET B C 1
ATOM 1543 O O . MET B 1 13 ? 13.578 27.797 18.547 1 49 13 MET B O 1
ATOM 1547 N N . GLU B 1 14 ? 12.898 29.938 18.562 1 52.28 14 GLU B N 1
ATOM 1548 C CA . GLU B 1 14 ? 12.039 29.734 17.391 1 52.28 14 GLU B CA 1
ATOM 1549 C C . GLU B 1 14 ? 12.867 29.422 16.156 1 52.28 14 GLU B C 1
ATOM 1551 O O . GLU B 1 14 ? 12.516 28.531 15.375 1 52.28 14 GLU B O 1
ATOM 1556 N N . ASN B 1 15 ? 13.922 30.234 15.977 1 53.19 15 ASN B N 1
ATOM 1557 C CA . ASN B 1 15 ? 14.852 30.016 14.867 1 53.19 15 ASN B CA 1
ATOM 1558 C C . ASN B 1 15 ? 15.555 28.656 15 1 53.19 15 ASN B C 1
ATOM 1560 O O . ASN B 1 15 ? 15.773 27.969 14 1 53.19 15 ASN B O 1
ATOM 1564 N N . GLY B 1 16 ? 15.922 28.328 16.281 1 52.72 16 GLY B N 1
ATOM 1565 C CA . GLY B 1 16 ? 16.578 27.047 16.531 1 52.72 16 GLY B CA 1
ATOM 1566 C C . GLY B 1 16 ? 15.68 25.859 16.297 1 52.72 16 GLY B C 1
ATOM 1567 O O . GLY B 1 16 ? 16.125 24.812 15.805 1 52.72 16 GLY B O 1
ATOM 1568 N N . GLY B 1 17 ? 14.469 26.031 16.656 1 55.16 17 GLY B N 1
ATOM 1569 C CA . GLY B 1 17 ? 13.484 24.969 16.469 1 55.16 17 GLY B CA 1
ATOM 1570 C C . GLY B 1 17 ? 13.188 24.703 15 1 55.16 17 GLY B C 1
ATOM 1571 O O . GLY B 1 17 ? 13.086 23.547 14.594 1 55.16 17 GLY B O 1
ATOM 1572 N N . GLY B 1 18 ? 13.148 25.812 14.375 1 67 18 GLY B N 1
ATOM 1573 C CA . GLY B 1 18 ? 12.945 25.703 12.938 1 67 18 GLY B CA 1
ATOM 1574 C C . GLY B 1 18 ? 14.117 25.047 12.219 1 67 18 GLY B C 1
ATOM 1575 O O . GLY B 1 18 ? 13.914 24.188 11.359 1 67 18 GLY B O 1
ATOM 1576 N N . ALA B 1 19 ? 15.297 25.531 12.727 1 72.38 19 ALA B N 1
ATOM 1577 C CA . ALA B 1 19 ? 16.5 24.969 12.117 1 72.38 19 ALA B CA 1
ATOM 1578 C C . ALA B 1 19 ? 16.641 23.484 12.43 1 72.38 19 ALA B C 1
ATOM 1580 O O . ALA B 1 19 ? 17.062 22.703 11.562 1 72.38 19 ALA B O 1
ATOM 1581 N N . ARG B 1 20 ? 16.391 23.078 13.633 1 75.75 20 ARG B N 1
ATOM 1582 C CA . ARG B 1 20 ? 16.484 21.672 14.023 1 75.75 20 ARG B CA 1
ATOM 1583 C C . ARG B 1 20 ? 15.461 20.828 13.266 1 75.75 20 ARG B C 1
ATOM 1585 O O . ARG B 1 20 ? 15.766 19.719 12.844 1 75.75 20 ARG B O 1
ATOM 1592 N N . ARG B 1 21 ? 14.406 21.406 12.953 1 78.31 21 ARG B N 1
ATOM 1593 C CA . ARG B 1 21 ? 13.352 20.703 12.234 1 78.31 21 ARG B CA 1
ATOM 1594 C C . ARG B 1 21 ? 13.75 20.469 10.781 1 78.31 21 ARG B C 1
ATOM 1596 O O . ARG B 1 21 ? 13.555 19.375 10.242 1 78.31 21 ARG B O 1
ATOM 1603 N N . THR B 1 22 ? 14.312 21.484 10.312 1 81.94 22 THR B N 1
ATOM 1604 C CA . THR B 1 22 ? 14.742 21.375 8.922 1 81.94 22 THR B CA 1
ATOM 1605 C C . THR B 1 22 ? 15.852 20.328 8.781 1 81.94 22 THR B C 1
ATOM 1607 O O . THR B 1 22 ? 15.875 19.562 7.812 1 81.94 22 THR B O 1
ATOM 1610 N N . ARG B 1 23 ? 16.688 20.281 9.82 1 86.56 23 ARG B N 1
ATOM 1611 C CA . ARG B 1 23 ? 17.781 19.328 9.789 1 86.56 23 ARG B CA 1
ATOM 1612 C C . ARG B 1 23 ? 17.266 17.891 9.906 1 86.56 23 ARG B C 1
ATOM 1614 O O . ARG B 1 23 ? 17.75 17 9.219 1 86.56 23 ARG B O 1
ATOM 1621 N N . THR B 1 24 ? 16.344 17.719 10.773 1 90.12 24 THR B N 1
ATOM 1622 C CA . THR B 1 24 ? 15.766 16.406 10.953 1 90.12 24 THR B CA 1
ATOM 1623 C C . THR B 1 24 ? 15.039 15.961 9.68 1 90.12 24 THR B C 1
ATOM 1625 O O . THR B 1 24 ? 15.156 14.805 9.266 1 90.12 24 THR B O 1
ATOM 1628 N N . ASP B 1 25 ? 14.398 16.859 9.117 1 90.62 25 ASP B N 1
ATOM 1629 C CA . ASP B 1 25 ? 13.703 16.578 7.867 1 90.62 25 ASP B CA 1
ATOM 1630 C C . ASP B 1 25 ? 14.688 16.156 6.777 1 90.62 25 ASP B C 1
ATOM 1632 O O . ASP B 1 25 ? 14.453 15.18 6.066 1 90.62 25 ASP B O 1
ATOM 1636 N N . LEU B 1 26 ? 15.766 16.844 6.73 1 91.62 26 LEU B N 1
ATOM 1637 C CA . LEU B 1 26 ? 16.781 16.562 5.711 1 91.62 26 LEU B CA 1
ATOM 1638 C C . LEU B 1 26 ? 17.438 15.211 5.953 1 91.62 26 LEU B C 1
ATOM 1640 O O . LEU B 1 26 ? 17.656 14.453 5.012 1 91.62 26 LEU B O 1
ATOM 1644 N N . MET B 1 27 ? 17.656 14.93 7.156 1 95.12 27 MET B N 1
ATOM 1645 C CA . MET B 1 27 ? 18.281 13.656 7.492 1 95.12 27 MET B CA 1
ATOM 1646 C C . MET B 1 27 ? 17.359 12.484 7.184 1 95.12 27 MET B C 1
ATOM 1648 O O . MET B 1 27 ? 17.797 11.469 6.645 1 95.12 27 MET B O 1
ATOM 1652 N N . VAL B 1 28 ? 16.141 12.672 7.52 1 96.12 28 VAL B N 1
ATOM 1653 C CA . VAL B 1 28 ? 15.18 11.602 7.277 1 96.12 28 VAL B CA 1
ATOM 1654 C C . VAL B 1 28 ? 15.008 11.398 5.773 1 96.12 28 VAL B C 1
ATOM 1656 O O . VAL B 1 28 ? 14.914 10.258 5.305 1 96.12 28 VAL B O 1
ATOM 1659 N N . ARG B 1 29 ? 15.023 12.43 5.059 1 96.25 29 ARG B N 1
ATOM 1660 C CA . ARG B 1 29 ? 14.883 12.336 3.609 1 96.25 29 ARG B CA 1
ATOM 1661 C C . ARG B 1 29 ? 16.094 11.664 2.982 1 96.25 29 ARG B C 1
ATOM 1663 O O . ARG B 1 29 ? 15.969 10.891 2.035 1 96.25 29 ARG B O 1
ATOM 1670 N N . PHE B 1 30 ? 17.188 11.984 3.51 1 96.12 30 PHE B N 1
ATOM 1671 C CA . PHE B 1 30 ? 18.406 11.359 3.004 1 96.12 30 PHE B CA 1
ATOM 1672 C C . PHE B 1 30 ? 18.406 9.867 3.291 1 96.12 30 PHE B C 1
ATOM 1674 O O . PHE B 1 30 ? 18.828 9.07 2.453 1 96.12 30 PHE B O 1
ATOM 1681 N N . LEU B 1 31 ? 17.969 9.539 4.391 1 97 31 LEU B N 1
ATOM 1682 C CA . LEU B 1 31 ? 17.859 8.125 4.742 1 97 31 LEU B CA 1
ATOM 1683 C C . LEU B 1 31 ? 16.859 7.414 3.828 1 97 31 LEU B C 1
ATOM 1685 O O . LEU B 1 31 ? 17.141 6.312 3.346 1 97 31 LEU B O 1
ATOM 1689 N N . ALA B 1 32 ? 15.703 8.047 3.646 1 97.75 32 ALA B N 1
ATOM 1690 C CA . ALA B 1 32 ? 14.695 7.477 2.748 1 97.75 32 ALA B CA 1
ATOM 1691 C C . ALA B 1 32 ? 15.266 7.273 1.348 1 97.75 32 ALA B C 1
ATOM 1693 O O . ALA B 1 32 ? 15.008 6.25 0.708 1 97.75 32 ALA B O 1
ATOM 1694 N N . LEU B 1 33 ? 16.047 8.172 0.9 1 97.75 33 LEU B N 1
ATOM 1695 C CA . LEU B 1 33 ? 16.672 8.094 -0.418 1 97.75 33 LEU B CA 1
ATOM 1696 C C . LEU B 1 33 ? 17.609 6.895 -0.512 1 97.75 33 LEU B C 1
ATOM 1698 O O . LEU B 1 33 ? 17.5 6.086 -1.438 1 97.75 33 LEU B O 1
ATOM 1702 N N . GLY B 1 34 ? 18.453 6.781 0.448 1 98.06 34 GLY B N 1
ATOM 1703 C CA . GLY B 1 34 ? 19.391 5.664 0.455 1 98.06 34 GLY B CA 1
ATOM 1704 C C . GLY B 1 34 ? 18.703 4.316 0.53 1 98.06 34 GLY B C 1
ATOM 1705 O O . GLY B 1 34 ? 19.078 3.381 -0.182 1 98.06 34 GLY B O 1
ATOM 1706 N N . LEU B 1 35 ? 17.688 4.199 1.336 1 98.44 35 LEU B N 1
ATOM 1707 C CA . LEU B 1 35 ? 17 2.934 1.558 1 98.44 35 LEU B CA 1
ATOM 1708 C C . LEU B 1 35 ? 16.203 2.523 0.323 1 98.44 35 LEU B C 1
ATOM 1710 O O . LEU B 1 35 ? 16.25 1.359 -0.084 1 98.44 35 LEU B O 1
ATOM 1714 N N . THR B 1 36 ? 15.523 3.477 -0.279 1 98.31 36 THR B N 1
ATOM 1715 C CA . THR B 1 36 ? 14.727 3.145 -1.452 1 98.31 36 THR B CA 1
ATOM 1716 C C . THR B 1 36 ? 15.617 2.859 -2.656 1 98.31 36 THR B C 1
ATOM 1718 O O . THR B 1 36 ? 15.305 2 -3.48 1 98.31 36 THR B O 1
ATOM 1721 N N . LEU B 1 37 ? 16.734 3.551 -2.754 1 98 37 LEU B N 1
ATOM 1722 C CA . LEU B 1 37 ? 17.703 3.262 -3.811 1 98 37 LEU B CA 1
ATOM 1723 C C . LEU B 1 37 ? 18.281 1.866 -3.637 1 98 37 LEU B C 1
ATOM 1725 O O . LEU B 1 37 ? 18.359 1.094 -4.594 1 98 37 LEU B O 1
ATOM 1729 N N . ALA B 1 38 ? 18.688 1.59 -2.432 1 98.31 38 ALA B N 1
ATOM 1730 C CA . ALA B 1 38 ? 19.234 0.267 -2.15 1 98.31 38 ALA B CA 1
ATOM 1731 C C . ALA B 1 38 ? 18.219 -0.829 -2.465 1 98.31 38 ALA B C 1
ATOM 1733 O O . ALA B 1 38 ? 18.562 -1.863 -3.037 1 98.31 38 ALA B O 1
ATOM 1734 N N . ALA B 1 39 ? 16.984 -0.603 -2.1 1 98.5 39 ALA B N 1
ATOM 1735 C CA . ALA B 1 39 ? 15.93 -1.579 -2.373 1 98.5 39 ALA B CA 1
ATOM 1736 C C . ALA B 1 39 ? 15.773 -1.818 -3.871 1 98.5 39 ALA B C 1
ATOM 1738 O O . ALA B 1 39 ? 15.688 -2.965 -4.316 1 98.5 39 ALA B O 1
ATOM 1739 N N . ALA B 1 40 ? 15.773 -0.717 -4.633 1 97.56 40 ALA B N 1
ATOM 1740 C CA . ALA B 1 40 ? 15.641 -0.823 -6.082 1 97.56 40 ALA B CA 1
ATOM 1741 C C . ALA B 1 40 ? 16.844 -1.536 -6.695 1 97.56 40 ALA B C 1
ATOM 1743 O O . ALA B 1 40 ? 16.688 -2.365 -7.594 1 97.56 40 ALA B O 1
ATOM 1744 N N . VAL B 1 41 ? 17.984 -1.259 -6.219 1 97.19 41 VAL B N 1
ATOM 1745 C CA . VAL B 1 41 ? 19.219 -1.841 -6.766 1 97.19 41 VAL B CA 1
ATOM 1746 C C . VAL B 1 41 ? 19.281 -3.324 -6.406 1 97.19 41 VAL B C 1
ATOM 1748 O O . VAL B 1 41 ? 19.562 -4.164 -7.266 1 97.19 41 VAL B O 1
ATOM 1751 N N . VAL B 1 42 ? 19.016 -3.646 -5.168 1 97.44 42 VAL B N 1
ATOM 1752 C CA . VAL B 1 42 ? 19.078 -5.031 -4.719 1 97.44 42 VAL B CA 1
ATOM 1753 C C . VAL B 1 42 ? 18.109 -5.887 -5.535 1 97.44 42 VAL B C 1
ATOM 1755 O O . VAL B 1 42 ? 18.484 -6.957 -6.027 1 97.44 42 VAL B O 1
ATOM 1758 N N . LEU B 1 43 ? 16.906 -5.398 -5.742 1 97.19 43 LEU B N 1
ATOM 1759 C CA . LEU B 1 43 ? 15.938 -6.184 -6.5 1 97.19 43 LEU B CA 1
ATOM 1760 C C . LEU B 1 43 ? 16.203 -6.066 -8 1 97.19 43 LEU B C 1
ATOM 1762 O O . LEU B 1 43 ? 16.047 -7.043 -8.734 1 97.19 43 LEU B O 1
ATOM 1766 N N . GLY B 1 44 ? 16.594 -4.945 -8.43 1 95.12 44 GLY B N 1
ATOM 1767 C CA . GLY B 1 44 ? 16.812 -4.688 -9.844 1 95.12 44 GLY B CA 1
ATOM 1768 C C . GLY B 1 44 ? 17.953 -5.484 -10.43 1 95.12 44 GLY B C 1
ATOM 1769 O O . GLY B 1 44 ? 17.969 -5.785 -11.625 1 95.12 44 GLY B O 1
ATOM 1770 N N . LEU B 1 45 ? 18.906 -5.793 -9.625 1 94.81 45 LEU B N 1
ATOM 1771 C CA . LEU B 1 45 ? 20.047 -6.566 -10.094 1 94.81 45 LEU B CA 1
ATOM 1772 C C . LEU B 1 45 ? 19.906 -8.039 -9.719 1 94.81 45 LEU B C 1
ATOM 1774 O O . LEU B 1 45 ? 20.766 -8.852 -10.047 1 94.81 45 LEU B O 1
ATOM 1778 N N . ASN B 1 46 ? 18.828 -8.32 -9.125 1 93.62 46 ASN B N 1
ATOM 1779 C CA . ASN B 1 46 ? 18.594 -9.672 -8.625 1 93.62 46 ASN B CA 1
ATOM 1780 C C . ASN B 1 46 ? 18.312 -10.648 -9.766 1 93.62 46 ASN B C 1
ATOM 1782 O O . ASN B 1 46 ? 17.406 -10.414 -10.578 1 93.62 46 ASN B O 1
ATOM 1786 N N . LYS B 1 47 ? 19.125 -11.594 -9.906 1 93 47 LYS B N 1
ATOM 1787 C CA . LYS B 1 47 ? 18.938 -12.68 -10.859 1 93 47 LYS B CA 1
ATOM 1788 C C . LYS B 1 47 ? 19.516 -13.984 -10.328 1 93 47 LYS B C 1
ATOM 1790 O O . LYS B 1 47 ? 20.484 -13.969 -9.562 1 93 47 LYS B O 1
ATOM 1795 N N . GLN B 1 48 ? 18.797 -15.07 -10.695 1 90.81 48 GLN B N 1
ATOM 1796 C CA . GLN B 1 48 ? 19.266 -16.391 -10.312 1 90.81 48 GLN B CA 1
ATOM 1797 C C . GLN B 1 48 ? 18.953 -17.422 -11.398 1 90.81 48 GLN B C 1
ATOM 1799 O O . GLN B 1 48 ? 17.812 -17.5 -11.859 1 90.81 48 GLN B O 1
ATOM 1804 N N . THR B 1 49 ? 19.969 -18.172 -11.82 1 90.69 49 THR B N 1
ATOM 1805 C CA . THR B 1 49 ? 19.781 -19.234 -12.789 1 90.69 49 THR B CA 1
ATOM 1806 C C . THR B 1 49 ? 19.938 -20.609 -12.117 1 90.69 49 THR B C 1
ATOM 1808 O O . THR B 1 49 ? 20.906 -20.828 -11.383 1 90.69 49 THR B O 1
ATOM 1811 N N . THR B 1 50 ? 18.859 -21.406 -12.266 1 87.62 50 THR B N 1
ATOM 1812 C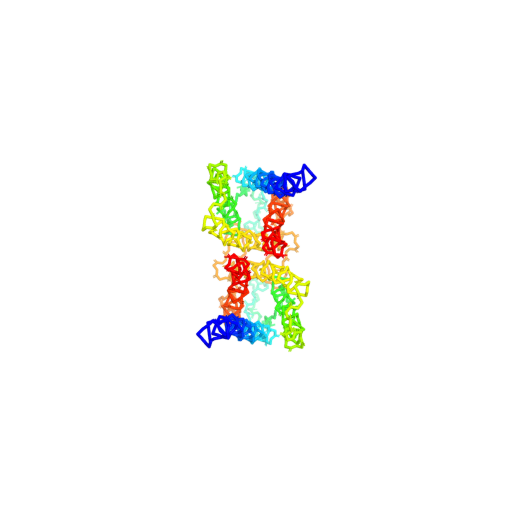 CA . THR B 1 50 ? 18.922 -22.75 -11.727 1 87.62 50 THR B CA 1
ATOM 1813 C C . THR B 1 50 ? 18.547 -23.781 -12.789 1 87.62 50 THR B C 1
ATOM 1815 O O . THR B 1 50 ? 17.875 -23.453 -13.773 1 87.62 50 THR B O 1
ATOM 1818 N N . THR B 1 51 ? 18.969 -25.047 -12.633 1 84.19 51 THR B N 1
ATOM 1819 C CA . THR B 1 51 ? 18.625 -26.141 -13.539 1 84.19 51 THR B CA 1
ATOM 1820 C C . THR B 1 51 ? 17.531 -27.016 -12.938 1 84.19 51 THR B C 1
ATOM 1822 O O . THR B 1 51 ? 17.672 -27.516 -11.82 1 84.19 51 THR B O 1
ATOM 1825 N N . VAL B 1 52 ? 16.375 -26.953 -13.633 1 76.94 52 VAL B N 1
ATOM 1826 C CA . VAL B 1 52 ? 15.281 -27.781 -13.148 1 76.94 52 VAL B CA 1
ATOM 1827 C C . VAL B 1 52 ? 15.102 -28.984 -14.062 1 76.94 52 VAL B C 1
ATOM 1829 O O . VAL B 1 52 ? 15.305 -28.891 -15.281 1 76.94 52 VAL B O 1
ATOM 1832 N N . ASN B 1 53 ? 14.852 -30.188 -13.383 1 74.94 53 ASN B N 1
ATOM 1833 C CA . ASN B 1 53 ? 14.609 -31.406 -14.141 1 74.94 53 ASN B CA 1
ATOM 1834 C C . ASN B 1 53 ? 13.125 -31.578 -14.469 1 74.94 53 ASN B C 1
ATOM 1836 O O . ASN B 1 53 ? 12.289 -31.688 -13.57 1 74.94 53 ASN B O 1
ATOM 1840 N N . VAL B 1 54 ? 12.781 -31.219 -15.688 1 64.94 54 VAL B N 1
ATOM 1841 C CA . VAL B 1 54 ? 11.391 -31.375 -16.109 1 64.94 54 VAL B CA 1
ATOM 1842 C C . VAL B 1 54 ? 11.219 -32.719 -16.828 1 64.94 54 VAL B C 1
ATOM 1844 O O . VAL B 1 54 ? 12.07 -33.125 -17.625 1 64.94 54 VAL B O 1
ATOM 1847 N N . THR B 1 55 ? 10.281 -33.594 -16.281 1 60.28 55 THR B N 1
ATOM 1848 C CA . THR B 1 55 ? 9.969 -34.844 -16.953 1 60.28 55 THR B CA 1
ATOM 1849 C C . THR B 1 55 ? 8.914 -34.625 -18.031 1 60.28 55 THR B C 1
ATOM 1851 O O . THR B 1 55 ? 7.762 -34.312 -17.734 1 60.28 55 THR B O 1
ATOM 1854 N N . ILE B 1 56 ? 9.297 -34.25 -19.25 1 56.75 56 ILE B N 1
ATOM 1855 C CA . ILE B 1 56 ? 8.383 -34 -20.359 1 56.75 56 ILE B CA 1
ATOM 1856 C C . ILE B 1 56 ? 7.531 -35.25 -20.625 1 56.75 56 ILE B C 1
ATOM 1858 O O . ILE B 1 56 ? 6.328 -35.156 -20.875 1 56.75 56 ILE B O 1
ATOM 1862 N N . ALA B 1 57 ? 8.148 -36.562 -20.672 1 58.66 57 ALA B N 1
ATOM 1863 C CA . ALA B 1 57 ? 7.5 -37.844 -20.891 1 58.66 57 ALA B CA 1
ATOM 1864 C C . ALA B 1 57 ? 8.008 -38.906 -19.906 1 58.66 57 ALA B C 1
ATOM 1866 O O . ALA B 1 57 ? 9.172 -38.875 -19.484 1 58.66 57 ALA B O 1
ATOM 1867 N N . PRO B 1 58 ? 6.988 -39.594 -19.219 1 62.53 58 PRO B N 1
ATOM 1868 C CA . PRO B 1 58 ? 7.371 -40.625 -18.25 1 62.53 58 PRO B CA 1
ATOM 1869 C C . PRO B 1 58 ? 8.516 -41.5 -18.734 1 62.53 58 PRO B C 1
ATOM 1871 O O . PRO B 1 58 ? 9.281 -42.031 -17.922 1 62.53 58 PRO B O 1
ATOM 1874 N N . THR B 1 59 ? 8.516 -41.688 -19.891 1 62.66 59 THR B N 1
ATOM 1875 C CA . THR B 1 59 ? 9.492 -42.625 -20.422 1 62.66 59 THR B CA 1
ATOM 1876 C C . THR B 1 59 ? 10.812 -41.906 -20.734 1 62.66 59 THR B C 1
ATOM 1878 O O . THR B 1 59 ? 11.812 -42.562 -21.047 1 62.66 59 THR B O 1
ATOM 1881 N N . LEU B 1 60 ? 10.789 -40.719 -20.812 1 61.66 60 LEU B N 1
ATOM 1882 C CA . LEU B 1 60 ? 12.008 -40 -21.188 1 61.66 60 LEU B CA 1
ATOM 1883 C C . LEU B 1 60 ? 12.75 -39.5 -19.969 1 61.66 60 LEU B C 1
ATOM 1885 O O . LEU B 1 60 ? 12.133 -39.156 -18.953 1 61.66 60 LEU B O 1
ATOM 1889 N N . PRO B 1 61 ? 14.086 -39.688 -20 1 67.5 61 PRO B N 1
ATOM 1890 C CA . PRO B 1 61 ? 14.883 -39.156 -18.906 1 67.5 61 PRO B CA 1
ATOM 1891 C C . PRO B 1 61 ? 14.641 -37.656 -18.672 1 67.5 61 PRO B C 1
ATOM 1893 O O . PRO B 1 61 ? 14.305 -36.938 -19.625 1 67.5 61 PRO B O 1
ATOM 1896 N N . PRO B 1 62 ? 14.57 -37.156 -17.469 1 67.81 62 PRO B N 1
ATOM 1897 C CA . PRO B 1 62 ? 14.344 -35.719 -17.125 1 67.81 62 PRO B CA 1
ATOM 1898 C C . PRO B 1 62 ? 15.352 -34.812 -17.797 1 67.81 62 PRO B C 1
ATOM 1900 O O . PRO B 1 62 ? 16.531 -35.125 -17.906 1 67.81 62 PRO B O 1
ATOM 1903 N N . VAL B 1 63 ? 14.93 -33.875 -18.609 1 71.62 63 VAL B N 1
ATOM 1904 C CA . VAL B 1 63 ? 15.781 -32.875 -19.25 1 71.62 63 VAL B CA 1
ATOM 1905 C C . VAL B 1 63 ? 16 -31.703 -18.297 1 71.62 63 VAL B C 1
ATOM 1907 O O . VAL B 1 63 ? 15.055 -31.219 -17.672 1 71.62 63 VAL B O 1
ATOM 1910 N N . SER B 1 64 ? 17.312 -31.453 -18.031 1 76 64 SER B N 1
ATOM 1911 C CA . SER B 1 64 ? 17.672 -30.297 -17.219 1 76 64 SER B CA 1
ATOM 1912 C C . SER B 1 64 ? 17.594 -29 -18.016 1 76 64 SER B C 1
ATOM 1914 O O . SER B 1 64 ? 18.297 -28.844 -19.016 1 76 64 SER B O 1
ATOM 1916 N N . LEU B 1 65 ? 16.625 -28.203 -17.797 1 79.06 65 LEU B N 1
ATOM 1917 C CA . LEU B 1 65 ? 16.5 -26.922 -18.453 1 79.06 65 LEU B CA 1
ATOM 1918 C C . LEU B 1 65 ? 16.875 -25.781 -17.516 1 79.06 65 LEU B C 1
ATOM 1920 O O . LEU B 1 65 ? 16.438 -25.766 -16.359 1 79.06 65 LEU B O 1
ATOM 1924 N N . PRO B 1 66 ? 17.859 -25.016 -18.047 1 83.62 66 PRO B N 1
ATOM 1925 C CA . PRO B 1 66 ? 18.203 -23.844 -17.234 1 83.62 66 PRO B CA 1
ATOM 1926 C C . PRO B 1 66 ? 17.078 -22.812 -17.188 1 83.62 66 PRO B C 1
ATOM 1928 O O . PRO B 1 66 ? 16.578 -22.391 -18.234 1 83.62 66 PRO B O 1
ATOM 1931 N N . VAL B 1 67 ? 16.625 -22.594 -16.016 1 86.19 67 VAL B N 1
ATOM 1932 C CA . VAL B 1 67 ? 15.586 -21.594 -15.812 1 86.19 67 VAL B CA 1
ATOM 1933 C C . VAL B 1 67 ? 16.141 -20.438 -15 1 86.19 67 VAL B C 1
ATOM 1935 O O . VAL B 1 67 ? 16.906 -20.641 -14.055 1 86.19 67 VAL B O 1
ATOM 1938 N N . THR B 1 68 ? 15.906 -19.172 -15.477 1 89.12 68 THR B N 1
ATOM 1939 C CA . THR B 1 68 ? 16.406 -17.969 -14.828 1 89.12 68 THR B CA 1
ATOM 1940 C C . THR B 1 68 ? 15.266 -17.172 -14.211 1 89.12 68 THR B C 1
ATOM 1942 O O . THR B 1 68 ? 14.227 -16.969 -14.844 1 89.12 68 THR B O 1
ATOM 1945 N N . ALA B 1 69 ? 15.531 -16.844 -12.992 1 90.31 69 ALA B N 1
ATOM 1946 C CA . ALA B 1 69 ? 14.586 -15.984 -12.305 1 90.31 69 ALA B CA 1
ATOM 1947 C C . ALA B 1 69 ? 15.039 -14.523 -12.336 1 90.31 69 ALA B C 1
ATOM 1949 O O . ALA B 1 69 ? 16.156 -14.203 -11.906 1 90.31 69 ALA B O 1
ATOM 1950 N N . LYS B 1 70 ? 14.18 -13.664 -12.883 1 91.31 70 LYS B N 1
ATOM 1951 C CA . LYS B 1 70 ? 14.406 -12.227 -12.953 1 91.31 70 LYS B CA 1
ATOM 1952 C C . LYS B 1 70 ? 13.18 -11.445 -12.477 1 91.31 70 LYS B C 1
ATOM 1954 O O . LYS B 1 70 ? 12.047 -11.922 -12.609 1 91.31 70 LYS B O 1
ATOM 1959 N N . TRP B 1 71 ? 13.562 -10.297 -12.047 1 89.44 71 TRP B N 1
ATOM 1960 C CA . TRP B 1 71 ? 12.484 -9.461 -11.523 1 89.44 71 TRP B CA 1
ATOM 1961 C C . TRP B 1 71 ? 11.531 -9.039 -12.641 1 89.44 71 TRP B C 1
ATOM 1963 O O . TRP B 1 71 ? 10.359 -8.758 -12.391 1 89.44 71 TRP B O 1
ATOM 1973 N N . LEU B 1 72 ? 11.844 -9.062 -13.828 1 91.69 72 LEU B N 1
ATOM 1974 C CA . LEU B 1 72 ? 11.062 -8.617 -14.977 1 91.69 72 LEU B CA 1
ATOM 1975 C C . LEU B 1 72 ? 9.938 -9.609 -15.289 1 91.69 72 LEU B C 1
ATOM 1977 O O . LEU B 1 72 ? 8.984 -9.266 -15.984 1 91.69 72 LEU B O 1
ATOM 1981 N N . HIS B 1 73 ? 10.039 -10.781 -14.758 1 90.38 73 HIS B N 1
ATOM 1982 C CA . HIS B 1 73 ? 9.086 -11.828 -15.102 1 90.38 73 HIS B CA 1
ATOM 1983 C C . HIS B 1 73 ? 7.875 -11.797 -14.172 1 90.38 73 HIS B C 1
ATOM 1985 O O . HIS B 1 73 ? 6.914 -12.547 -14.367 1 90.38 73 HIS B O 1
ATOM 1991 N N . MET B 1 74 ? 8.016 -11.031 -13.219 1 93.56 74 MET B N 1
ATOM 1992 C CA . MET B 1 74 ? 6.906 -10.898 -12.273 1 93.56 74 MET B CA 1
ATOM 1993 C C . MET B 1 74 ? 6.441 -9.445 -12.188 1 93.56 74 MET B C 1
ATOM 1995 O O . MET B 1 74 ? 7.219 -8.562 -11.82 1 93.56 74 MET B O 1
ATOM 1999 N N . SER B 1 75 ? 5.203 -9.242 -12.477 1 93.81 75 SER B N 1
ATOM 2000 C CA . SER B 1 75 ? 4.641 -7.898 -12.523 1 93.81 75 SER B CA 1
ATOM 2001 C C . SER B 1 75 ? 4.777 -7.199 -11.172 1 93.81 75 SER B C 1
ATOM 2003 O O . SER B 1 75 ? 5.027 -5.996 -11.117 1 93.81 75 SER B O 1
ATOM 2005 N N . ALA B 1 76 ? 4.539 -7.934 -10.07 1 96.19 76 ALA B N 1
ATOM 2006 C CA . ALA B 1 76 ? 4.633 -7.355 -8.734 1 96.19 76 ALA B CA 1
ATOM 2007 C C . ALA B 1 76 ? 6.035 -6.82 -8.469 1 96.19 76 ALA B C 1
ATOM 2009 O O . ALA B 1 76 ? 6.195 -5.754 -7.867 1 96.19 76 ALA B O 1
ATOM 2010 N N . MET B 1 77 ? 7.047 -7.492 -8.945 1 96.94 77 MET B N 1
ATOM 2011 C CA . MET B 1 77 ? 8.43 -7.086 -8.719 1 96.94 77 MET B CA 1
ATOM 2012 C C . MET B 1 77 ? 8.812 -5.918 -9.625 1 96.94 77 MET B C 1
ATOM 2014 O O . MET B 1 77 ? 9.555 -5.023 -9.211 1 96.94 77 MET B O 1
ATOM 2018 N N . VAL B 1 78 ? 8.328 -5.906 -10.82 1 96.88 78 VAL B N 1
ATOM 2019 C CA . VAL B 1 78 ? 8.531 -4.77 -11.711 1 96.88 78 VAL B CA 1
ATOM 2020 C C . VAL B 1 78 ? 7.934 -3.512 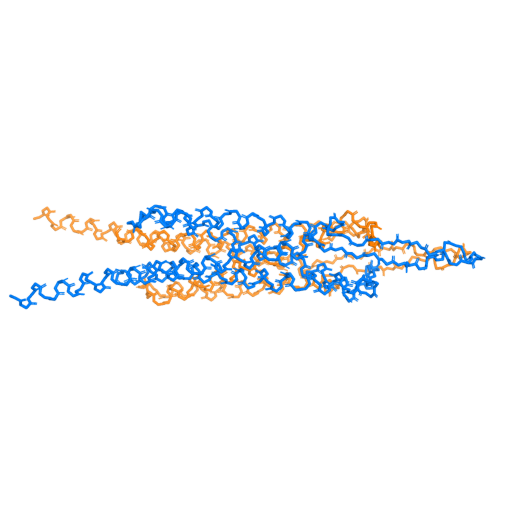-11.086 1 96.88 78 VAL B C 1
ATOM 2022 O O . VAL B 1 78 ? 8.578 -2.461 -11.055 1 96.88 78 VAL B O 1
ATOM 2025 N N . TYR B 1 79 ? 6.742 -3.709 -10.633 1 97.88 79 TYR B N 1
ATOM 2026 C CA . TYR B 1 79 ? 6.078 -2.602 -9.961 1 97.88 79 TYR B CA 1
ATOM 2027 C C . TYR B 1 79 ? 6.898 -2.113 -8.773 1 97.88 79 TYR B C 1
ATOM 2029 O O . TYR B 1 79 ? 7.066 -0.906 -8.578 1 97.88 79 TYR B O 1
ATOM 2037 N N . PHE B 1 80 ? 7.371 -2.975 -8.008 1 98.5 80 PHE B N 1
ATOM 2038 C CA . PHE B 1 80 ? 8.172 -2.652 -6.836 1 98.5 80 PHE B CA 1
ATOM 2039 C C . PHE B 1 80 ? 9.398 -1.831 -7.227 1 98.5 80 PHE B C 1
ATOM 2041 O O . PHE B 1 80 ? 9.672 -0.789 -6.629 1 98.5 80 PHE B O 1
ATOM 2048 N N . VAL B 1 81 ? 10.125 -2.229 -8.227 1 98.19 81 VAL B N 1
ATOM 2049 C CA . VAL B 1 81 ? 11.344 -1.558 -8.656 1 98.19 81 VAL B CA 1
ATOM 2050 C C . VAL B 1 81 ? 11.008 -0.18 -9.219 1 98.19 81 VAL B C 1
ATOM 2052 O O . VAL B 1 81 ? 11.664 0.811 -8.891 1 98.19 81 VAL B O 1
ATOM 2055 N N . ILE B 1 82 ? 9.984 -0.119 -10.016 1 97.88 82 ILE B N 1
ATOM 2056 C CA . ILE B 1 82 ? 9.578 1.145 -10.625 1 97.88 82 ILE B CA 1
ATOM 2057 C C . ILE B 1 82 ? 9.18 2.135 -9.531 1 97.88 82 ILE B C 1
ATOM 2059 O O . ILE B 1 82 ? 9.586 3.297 -9.555 1 97.88 82 ILE B O 1
ATOM 2063 N N . VAL B 1 83 ? 8.414 1.658 -8.578 1 98.5 83 VAL B N 1
ATOM 2064 C CA . VAL B 1 83 ? 7.945 2.533 -7.504 1 98.5 83 VAL B CA 1
ATOM 2065 C C . VAL B 1 83 ? 9.141 3.045 -6.699 1 98.5 83 VAL B C 1
ATOM 2067 O O . VAL B 1 83 ? 9.227 4.238 -6.402 1 98.5 83 VAL B O 1
ATOM 2070 N N . ASN B 1 84 ? 10.031 2.139 -6.324 1 98.62 84 ASN B N 1
ATOM 2071 C CA . ASN B 1 84 ? 11.195 2.576 -5.566 1 98.62 84 ASN B CA 1
ATOM 2072 C C . ASN B 1 84 ? 12.055 3.547 -6.367 1 98.62 84 ASN B C 1
ATOM 2074 O O . ASN B 1 84 ? 12.609 4.5 -5.812 1 98.62 84 ASN B O 1
ATOM 2078 N N . ALA B 1 85 ? 12.109 3.379 -7.676 1 97.69 85 ALA B N 1
ATOM 2079 C CA . ALA B 1 85 ? 12.836 4.316 -8.531 1 97.69 85 ALA B CA 1
ATOM 2080 C C . ALA B 1 85 ? 12.148 5.68 -8.555 1 97.69 85 ALA B C 1
ATOM 2082 O O . ALA B 1 85 ? 12.82 6.715 -8.492 1 97.69 85 ALA B O 1
ATOM 2083 N N . ILE B 1 86 ? 10.883 5.668 -8.602 1 98.06 86 ILE B N 1
ATOM 2084 C CA . ILE B 1 86 ? 10.102 6.898 -8.578 1 98.06 86 ILE B CA 1
ATOM 2085 C C . ILE B 1 86 ? 10.336 7.641 -7.262 1 98.06 86 ILE B C 1
ATOM 2087 O O . ILE B 1 86 ? 10.594 8.844 -7.262 1 98.06 86 ILE B O 1
ATOM 2091 N N . VAL B 1 87 ? 10.234 6.902 -6.184 1 98.38 87 VAL B N 1
ATOM 2092 C CA . VAL B 1 87 ? 10.391 7.504 -4.863 1 98.38 87 VAL B CA 1
ATOM 2093 C C . VAL B 1 87 ? 11.805 8.07 -4.715 1 98.38 87 VAL B C 1
ATOM 2095 O O . VAL B 1 87 ? 11.992 9.156 -4.164 1 98.38 87 VAL B O 1
ATOM 2098 N N . CYS B 1 88 ? 12.773 7.391 -5.25 1 96.69 88 CYS B N 1
ATOM 2099 C CA . CYS B 1 88 ? 14.148 7.883 -5.211 1 96.69 88 CYS B CA 1
ATOM 2100 C C . CYS B 1 88 ? 14.281 9.188 -5.98 1 96.69 88 CYS B C 1
ATOM 2102 O O . CYS B 1 88 ? 14.883 10.148 -5.488 1 96.69 88 CYS B O 1
ATOM 2104 N N . SER B 1 89 ? 13.789 9.227 -7.152 1 96.88 89 SER B N 1
ATOM 2105 C CA . SER B 1 89 ? 13.844 10.43 -7.977 1 96.88 89 SER B CA 1
ATOM 2106 C C . SER B 1 89 ? 13.133 11.594 -7.297 1 96.88 89 SER B C 1
ATOM 2108 O O . SER B 1 89 ? 13.672 12.703 -7.227 1 96.88 89 SER B O 1
ATOM 2110 N N . TYR B 1 90 ? 12.039 11.305 -6.77 1 97.94 90 TYR B N 1
ATOM 2111 C CA . TYR B 1 90 ? 11.273 12.328 -6.066 1 97.94 90 TYR B CA 1
ATOM 2112 C C . TYR B 1 90 ? 12.047 12.844 -4.855 1 97.94 90 TYR B C 1
ATOM 2114 O O . TYR B 1 90 ? 12.086 14.055 -4.605 1 97.94 90 TYR B O 1
ATOM 2122 N N . THR B 1 91 ? 12.555 11.93 -4.102 1 97.44 91 THR B N 1
ATOM 2123 C CA . THR B 1 91 ? 13.266 12.305 -2.887 1 97.44 91 THR B CA 1
ATOM 2124 C C . THR B 1 91 ? 14.453 13.211 -3.211 1 97.44 91 THR B C 1
ATOM 2126 O O . THR B 1 91 ? 14.727 14.164 -2.479 1 97.44 91 THR B O 1
ATOM 2129 N N . THR B 1 92 ? 15.117 12.922 -4.301 1 96.12 92 THR B N 1
ATOM 2130 C CA . THR B 1 92 ? 16.234 13.75 -4.723 1 96.12 92 THR B CA 1
ATOM 2131 C C . THR B 1 92 ? 15.781 15.18 -5.016 1 96.12 92 THR B C 1
ATOM 2133 O O . THR B 1 92 ? 16.375 16.141 -4.531 1 96.12 92 THR B O 1
ATOM 2136 N N . VAL B 1 93 ? 14.719 15.25 -5.699 1 95.44 93 VAL B N 1
ATOM 2137 C CA . VAL B 1 93 ? 14.18 16.562 -6.059 1 95.44 93 VAL B CA 1
ATOM 2138 C C . VAL B 1 93 ? 13.703 17.281 -4.801 1 95.44 93 VAL B C 1
ATOM 2140 O O . VAL B 1 93 ? 13.977 18.469 -4.621 1 95.44 93 VAL B O 1
ATOM 2143 N N . SER B 1 94 ? 13.031 16.594 -3.947 1 94.06 94 SER B N 1
ATOM 2144 C CA . SER B 1 94 ? 12.516 17.219 -2.732 1 94.06 94 SER B CA 1
ATOM 2145 C C . SER B 1 94 ? 13.656 17.641 -1.81 1 94.06 94 SER B C 1
ATOM 2147 O O . SER B 1 94 ? 13.547 18.656 -1.114 1 94.06 94 SER B O 1
ATOM 2149 N N . LEU B 1 95 ? 14.695 16.875 -1.755 1 92.62 95 LEU B N 1
ATOM 2150 C CA . LEU B 1 95 ? 15.867 17.234 -0.968 1 92.62 95 LEU B CA 1
ATOM 2151 C C . LEU B 1 95 ? 16.469 18.547 -1.465 1 92.62 95 LEU B C 1
ATOM 2153 O O . LEU B 1 95 ? 16.781 19.438 -0.667 1 92.62 95 LEU B O 1
ATOM 2157 N N . ILE B 1 96 ? 16.594 18.703 -2.74 1 91.5 96 ILE B N 1
ATOM 2158 C CA . ILE B 1 96 ? 17.141 19.906 -3.344 1 91.5 96 ILE B CA 1
ATOM 2159 C C . ILE B 1 96 ? 16.234 21.094 -3.049 1 91.5 96 ILE B C 1
ATOM 2161 O O . ILE B 1 96 ? 16.703 22.172 -2.668 1 91.5 96 ILE B O 1
ATOM 2165 N N . LEU B 1 97 ? 14.969 20.859 -3.152 1 89.69 97 LEU B N 1
ATOM 2166 C CA . LEU B 1 97 ? 14.016 21.938 -2.916 1 89.69 97 LEU B CA 1
ATOM 2167 C C . LEU B 1 97 ? 14.055 22.391 -1.459 1 89.69 97 LEU B C 1
ATOM 2169 O O . LEU B 1 97 ? 13.961 23.594 -1.171 1 89.69 97 LEU B O 1
ATOM 2173 N N . THR B 1 98 ? 14.133 21.484 -0.587 1 86.5 98 THR B N 1
ATOM 2174 C CA . THR B 1 98 ? 14.164 21.797 0.835 1 86.5 98 THR B CA 1
ATOM 2175 C C . THR B 1 98 ? 15.453 22.547 1.188 1 86.5 98 THR B C 1
ATOM 2177 O O . THR B 1 98 ? 15.445 23.438 2.041 1 86.5 98 THR B O 1
ATOM 2180 N N . LEU B 1 99 ? 16.547 22.203 0.552 1 85.56 99 LEU B N 1
ATOM 2181 C CA . LEU B 1 99 ? 17.828 22.844 0.817 1 85.56 99 LEU B CA 1
ATOM 2182 C C . LEU B 1 99 ? 17.875 24.25 0.26 1 85.56 99 LEU B C 1
ATOM 2184 O O . LEU B 1 99 ? 18.469 25.156 0.867 1 85.56 99 LEU B O 1
ATOM 2188 N N . VAL B 1 100 ? 17.219 24.406 -0.849 1 84.75 100 VAL B N 1
ATOM 2189 C CA . VAL B 1 100 ? 17.312 25.703 -1.515 1 84.75 100 VAL B CA 1
ATOM 2190 C C . VAL B 1 100 ? 16.281 26.672 -0.911 1 84.75 100 VAL B C 1
ATOM 2192 O O . VAL B 1 100 ? 16.516 27.875 -0.862 1 84.75 100 VAL B O 1
ATOM 2195 N N . THR B 1 101 ? 15.117 26.094 -0.568 1 75.75 101 THR B N 1
ATOM 2196 C CA . THR B 1 101 ? 14.078 26.969 -0.032 1 75.75 101 THR B CA 1
ATOM 2197 C C . THR B 1 101 ? 14.336 27.266 1.442 1 75.75 101 THR B C 1
ATOM 2199 O O . THR B 1 101 ? 13.414 27.672 2.168 1 75.75 101 THR B O 1
ATOM 2202 N N . LYS B 1 102 ? 15.5 27.844 1.875 1 59.88 102 LYS B N 1
ATOM 2203 C CA . LYS B 1 102 ? 15.945 28.219 3.213 1 59.88 102 LYS B CA 1
ATOM 2204 C C . LYS B 1 102 ? 14.789 28.781 4.035 1 59.88 102 LYS B C 1
ATOM 2206 O O . LYS B 1 102 ? 14.742 28.594 5.254 1 59.88 102 LYS B O 1
ATOM 2211 N N . ASN B 1 103 ? 13.906 29.641 3.355 1 53.94 103 ASN B N 1
ATOM 2212 C CA . ASN B 1 103 ? 12.961 30.422 4.137 1 53.94 103 ASN B CA 1
ATOM 2213 C C . ASN B 1 103 ? 11.555 29.828 4.074 1 53.94 103 ASN B C 1
ATOM 2215 O O . ASN B 1 103 ? 10.594 30.438 4.539 1 53.94 103 ASN B O 1
ATOM 2219 N N . GLY B 1 104 ? 11.453 28.5 4.133 1 59.72 104 GLY B N 1
ATOM 2220 C CA . GLY B 1 104 ? 10.305 27.641 4.359 1 59.72 104 GLY B CA 1
ATOM 2221 C C . GLY B 1 104 ? 9.039 28.141 3.682 1 59.72 104 GLY B C 1
ATOM 2222 O O . GLY B 1 104 ? 8.172 28.734 4.328 1 59.72 104 GLY B O 1
ATOM 2223 N N . ASN B 1 105 ? 9.125 28.547 2.238 1 74 105 ASN B N 1
ATOM 2224 C CA . ASN B 1 105 ? 7.844 28.828 1.604 1 74 105 ASN B CA 1
ATOM 2225 C C . ASN B 1 105 ? 6.797 27.781 1.96 1 74 105 ASN B C 1
ATOM 2227 O O . ASN B 1 105 ? 6.992 26.594 1.707 1 74 105 ASN B O 1
ATOM 2231 N N . LYS B 1 106 ? 5.895 28.359 2.637 1 78.69 106 LYS B N 1
ATOM 2232 C CA . LYS B 1 106 ? 4.805 27.531 3.137 1 78.69 106 LYS B CA 1
ATOM 2233 C C . LYS B 1 106 ? 4.176 26.703 2.014 1 78.69 106 LYS B C 1
ATOM 2235 O O . LYS B 1 106 ? 3.807 25.547 2.215 1 78.69 106 LYS B O 1
ATOM 2240 N N . ASN B 1 107 ? 4.129 27.297 0.794 1 84.38 107 ASN B N 1
ATOM 2241 C CA . ASN B 1 107 ? 3.51 26.609 -0.332 1 84.38 107 ASN B CA 1
ATOM 2242 C C . ASN B 1 107 ? 4.352 25.422 -0.794 1 84.38 107 ASN B C 1
ATOM 2244 O O . ASN B 1 107 ? 3.814 24.375 -1.161 1 84.38 107 ASN B O 1
ATOM 2248 N N . VAL B 1 108 ? 5.586 25.688 -0.749 1 85.5 108 VAL B N 1
ATOM 2249 C CA . VAL B 1 108 ? 6.492 24.625 -1.167 1 85.5 108 VAL B CA 1
ATOM 2250 C C . VAL B 1 108 ? 6.469 23.5 -0.138 1 85.5 108 VAL B C 1
ATOM 2252 O O . VAL B 1 108 ? 6.426 22.312 -0.5 1 85.5 108 VAL B O 1
ATOM 2255 N N . SER B 1 109 ? 6.41 23.859 1.057 1 85.56 109 SER B N 1
ATOM 2256 C CA . SER B 1 109 ? 6.383 22.875 2.127 1 85.56 109 SER B CA 1
ATOM 2257 C C . SER B 1 109 ? 5.098 22.047 2.088 1 85.56 109 SER B C 1
ATOM 2259 O O . SER B 1 109 ? 5.113 20.844 2.338 1 85.56 109 SER B O 1
ATOM 2261 N N . LEU B 1 110 ? 4.09 22.734 1.77 1 87.12 110 LEU B N 1
ATOM 2262 C CA . LEU B 1 110 ? 2.805 22.062 1.661 1 87.12 110 LEU B CA 1
ATOM 2263 C C . LEU B 1 110 ? 2.801 21.094 0.484 1 87.12 110 LEU B C 1
ATOM 2265 O O . LEU B 1 110 ? 2.32 19.969 0.606 1 87.12 110 LEU B O 1
ATOM 2269 N N . MET B 1 111 ? 3.336 21.547 -0.578 1 91.06 111 MET B N 1
ATOM 2270 C CA . MET B 1 111 ? 3.402 20.688 -1.762 1 91.06 111 MET B CA 1
ATOM 2271 C C . MET B 1 111 ? 4.258 19.453 -1.494 1 91.06 111 MET B C 1
ATOM 2273 O O . MET B 1 111 ? 3.887 18.344 -1.88 1 91.06 111 MET B O 1
ATOM 2277 N N . ILE B 1 112 ? 5.277 19.625 -0.832 1 92.12 112 ILE B N 1
ATOM 2278 C CA . ILE B 1 112 ? 6.168 18.516 -0.513 1 92.12 112 ILE B CA 1
ATOM 2279 C C . ILE B 1 112 ? 5.469 17.562 0.444 1 92.12 112 ILE B C 1
ATOM 2281 O O . ILE B 1 112 ? 5.582 16.344 0.298 1 92.12 112 ILE B O 1
ATOM 2285 N N . ALA B 1 113 ? 4.766 18.078 1.294 1 91.31 113 ALA B N 1
ATOM 2286 C CA . ALA B 1 113 ? 4.059 17.25 2.266 1 91.31 113 ALA B CA 1
ATOM 2287 C C . ALA B 1 113 ? 3.006 16.391 1.582 1 91.31 113 ALA B C 1
ATOM 2289 O O . ALA B 1 113 ? 2.85 15.211 1.919 1 91.31 113 ALA B O 1
ATOM 2290 N N . ILE B 1 114 ? 2.379 16.922 0.655 1 93.19 114 ILE B N 1
ATOM 2291 C CA . ILE B 1 114 ? 1.35 16.172 -0.071 1 93.19 114 ILE B CA 1
ATOM 2292 C C . ILE B 1 114 ? 1.999 15.094 -0.926 1 93.19 114 ILE B C 1
ATOM 2294 O O . ILE B 1 114 ? 1.533 13.953 -0.949 1 93.19 114 ILE B O 1
ATOM 2298 N N . LEU B 1 115 ? 3.039 15.461 -1.574 1 95.94 115 LEU B N 1
ATOM 2299 C CA . LEU B 1 115 ? 3.736 14.492 -2.418 1 95.94 115 LEU B CA 1
ATOM 2300 C C . LEU B 1 115 ? 4.352 13.383 -1.576 1 95.94 115 LEU B C 1
ATOM 2302 O O . LEU B 1 115 ? 4.43 12.234 -2.018 1 95.94 115 LEU B O 1
ATOM 2306 N N . ASP B 1 116 ? 4.734 13.766 -0.379 1 96.31 116 ASP B N 1
ATOM 2307 C CA . ASP B 1 116 ? 5.238 12.742 0.534 1 96.31 116 ASP B CA 1
ATOM 2308 C C . ASP B 1 116 ? 4.156 11.711 0.852 1 96.31 116 ASP B C 1
ATOM 2310 O O . ASP B 1 116 ? 4.445 10.516 0.979 1 96.31 116 ASP B O 1
ATOM 2314 N N . LEU B 1 117 ? 2.957 12.125 0.92 1 95.62 117 LEU B N 1
ATOM 2315 C CA . LEU B 1 117 ? 1.849 11.219 1.197 1 95.62 117 LEU B CA 1
ATOM 2316 C C . LEU B 1 117 ? 1.622 10.266 0.028 1 95.62 117 LEU B C 1
ATOM 2318 O O . LEU B 1 117 ? 1.334 9.086 0.232 1 95.62 117 LEU B O 1
ATOM 2322 N N . VAL B 1 118 ? 1.794 10.758 -1.096 1 97.12 118 VAL B N 1
ATOM 2323 C CA . VAL B 1 118 ? 1.651 9.938 -2.295 1 97.12 118 VAL B CA 1
ATOM 2324 C C . VAL B 1 118 ? 2.746 8.867 -2.326 1 97.12 118 VAL B C 1
ATOM 2326 O O . VAL B 1 118 ? 2.488 7.719 -2.686 1 97.12 118 VAL B O 1
ATOM 2329 N N . MET B 1 119 ? 3.932 9.25 -1.93 1 98 119 MET B N 1
ATOM 2330 C CA . MET B 1 119 ? 5.035 8.289 -1.901 1 98 119 MET B CA 1
ATOM 2331 C C . MET B 1 119 ? 4.773 7.188 -0.878 1 98 119 MET B C 1
ATOM 2333 O O . MET B 1 119 ? 5.094 6.023 -1.117 1 98 119 MET B O 1
ATOM 2337 N N . VAL B 1 120 ? 4.16 7.578 0.222 1 97.56 120 VAL B N 1
ATOM 2338 C CA . VAL B 1 120 ? 3.805 6.586 1.23 1 97.56 120 VAL B CA 1
ATOM 2339 C C . VAL B 1 120 ? 2.838 5.566 0.634 1 97.56 120 VAL B C 1
ATOM 2341 O O . VAL B 1 120 ? 3.039 4.355 0.77 1 97.56 120 VAL B O 1
ATOM 2344 N N . ALA B 1 121 ? 1.866 6.031 -0.065 1 97.75 121 ALA B N 1
ATOM 2345 C CA . ALA B 1 121 ? 0.858 5.164 -0.672 1 97.75 121 ALA B CA 1
ATOM 2346 C C . ALA B 1 121 ? 1.482 4.242 -1.716 1 97.75 121 ALA B C 1
ATOM 2348 O O . ALA B 1 121 ? 1.21 3.039 -1.732 1 97.75 121 ALA B O 1
ATOM 2349 N N . LEU B 1 122 ? 2.344 4.789 -2.496 1 98.25 122 LEU B N 1
ATOM 2350 C CA . LEU B 1 122 ? 2.994 4.02 -3.551 1 98.25 122 LEU B CA 1
ATOM 2351 C C . LEU B 1 122 ? 3.9 2.945 -2.961 1 98.25 122 LEU B C 1
ATOM 2353 O O . LEU B 1 122 ? 3.834 1.782 -3.365 1 98.25 122 LEU B O 1
ATOM 2357 N N . LEU B 1 123 ? 4.668 3.34 -1.957 1 98.69 123 LEU B N 1
ATOM 2358 C CA . LEU B 1 123 ? 5.621 2.408 -1.367 1 98.69 123 LEU B CA 1
ATOM 2359 C C . LEU B 1 123 ? 4.902 1.257 -0.674 1 98.69 123 LEU B C 1
ATOM 2361 O O . LEU B 1 123 ? 5.238 0.09 -0.886 1 98.69 123 LEU B O 1
ATOM 2365 N N . PHE B 1 124 ? 3.883 1.542 0.063 1 98.5 124 PHE B N 1
ATOM 2366 C CA . PHE B 1 124 ? 3.182 0.49 0.789 1 98.5 124 PHE B CA 1
ATOM 2367 C C . PHE B 1 124 ? 2.379 -0.385 -0.167 1 98.5 124 PHE B C 1
ATOM 2369 O O . PHE B 1 124 ? 2.232 -1.588 0.058 1 98.5 124 PHE B O 1
ATOM 2376 N N . SER B 1 125 ? 1.907 0.223 -1.279 1 98.38 125 SER B N 1
ATOM 2377 C CA . SER B 1 125 ? 1.241 -0.613 -2.271 1 98.38 125 SER B C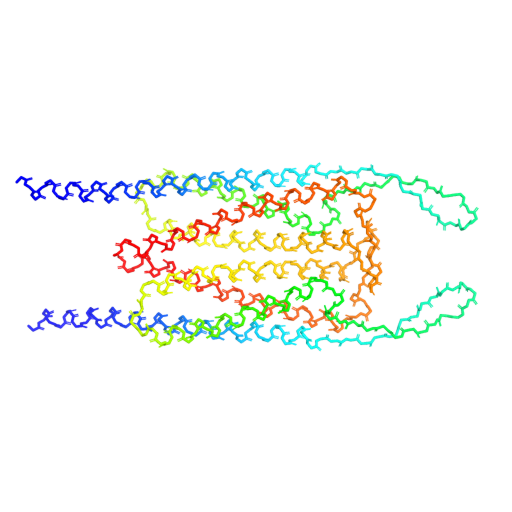A 1
ATOM 2378 C C . SER B 1 125 ? 2.225 -1.569 -2.939 1 98.38 125 SER B C 1
ATOM 2380 O O . SER B 1 125 ? 1.896 -2.73 -3.191 1 98.38 125 SER B O 1
ATOM 2382 N N . ALA B 1 126 ? 3.439 -1.089 -3.203 1 98.69 126 ALA B N 1
ATOM 2383 C CA . ALA B 1 126 ? 4.461 -1.931 -3.82 1 98.69 126 ALA B CA 1
ATOM 2384 C C . ALA B 1 126 ? 4.914 -3.031 -2.865 1 98.69 126 ALA B C 1
ATOM 2386 O O . ALA B 1 126 ? 5.129 -4.172 -3.283 1 98.69 126 ALA B O 1
ATOM 2387 N N . ILE B 1 127 ? 5.051 -2.695 -1.613 1 98.56 127 ILE B N 1
ATOM 2388 C CA . ILE B 1 127 ? 5.43 -3.674 -0.599 1 98.56 127 ILE B CA 1
ATOM 2389 C C . ILE B 1 127 ? 4.324 -4.719 -0.45 1 98.56 127 ILE B C 1
ATOM 2391 O O . ILE B 1 127 ? 4.605 -5.918 -0.368 1 98.56 127 ILE B O 1
ATOM 2395 N N . GLY B 1 128 ? 3.078 -4.277 -0.438 1 98.25 128 GLY B N 1
ATOM 2396 C CA . GLY B 1 128 ? 1.969 -5.219 -0.392 1 98.25 128 GLY B CA 1
ATOM 2397 C C . GLY B 1 128 ? 1.938 -6.164 -1.577 1 98.25 128 GLY B C 1
ATOM 2398 O O . GLY B 1 128 ? 1.763 -7.371 -1.409 1 98.25 128 GLY B O 1
ATOM 2399 N N . ALA B 1 129 ? 2.133 -5.566 -2.717 1 98.31 129 ALA B N 1
ATOM 2400 C CA . ALA B 1 129 ? 2.131 -6.359 -3.943 1 98.31 129 ALA B CA 1
ATOM 2401 C C . ALA B 1 129 ? 3.23 -7.418 -3.914 1 98.31 129 ALA B C 1
ATOM 2403 O O . ALA B 1 129 ? 2.961 -8.609 -4.094 1 98.31 129 ALA B O 1
ATOM 2404 N N . THR B 1 130 ? 4.434 -6.977 -3.658 1 97.94 130 THR B N 1
ATOM 2405 C CA . THR B 1 130 ? 5.582 -7.875 -3.66 1 97.94 130 THR B CA 1
ATOM 2406 C C . THR B 1 130 ? 5.508 -8.852 -2.488 1 97.94 130 THR B C 1
ATOM 2408 O O . THR B 1 130 ? 5.898 -10.016 -2.617 1 97.94 130 THR B O 1
ATOM 2411 N N . GLY B 1 131 ? 4.973 -8.375 -1.41 1 97.12 131 GLY B N 1
ATOM 2412 C CA . GLY B 1 131 ? 4.812 -9.242 -0.253 1 97.12 131 GLY B CA 1
ATOM 2413 C C . GLY B 1 131 ? 3.828 -10.375 -0.485 1 97.12 131 GLY B C 1
ATOM 2414 O O . GLY B 1 131 ? 4.082 -11.516 -0.089 1 97.12 131 GLY B O 1
ATOM 2415 N N . ALA B 1 132 ? 2.729 -10.062 -1.107 1 97.44 132 ALA B N 1
ATOM 2416 C CA . ALA B 1 132 ? 1.728 -11.094 -1.379 1 97.44 132 ALA B CA 1
ATOM 2417 C C . ALA B 1 132 ? 2.26 -12.133 -2.363 1 97.44 132 ALA B C 1
ATOM 2419 O O . ALA B 1 132 ? 2.115 -13.336 -2.143 1 97.44 132 ALA B O 1
ATOM 2420 N N . VAL B 1 133 ? 2.902 -11.688 -3.4 1 96.25 133 VAL B N 1
ATOM 2421 C CA . VAL B 1 133 ? 3.459 -12.602 -4.391 1 96.25 133 VAL B CA 1
ATOM 2422 C C . VAL B 1 133 ? 4.609 -13.398 -3.771 1 96.25 133 VAL B C 1
ATOM 2424 O O . VAL B 1 133 ? 4.758 -14.594 -4.031 1 96.25 133 VAL B O 1
ATOM 2427 N N . GLY B 1 134 ? 5.383 -12.688 -2.975 1 95.5 134 GLY B N 1
ATOM 2428 C CA . GLY B 1 134 ? 6.453 -13.375 -2.275 1 95.5 134 GLY B CA 1
ATOM 2429 C C . GLY B 1 134 ? 5.957 -14.477 -1.354 1 95.5 134 GLY B C 1
ATOM 2430 O O . GLY B 1 134 ? 6.57 -15.539 -1.262 1 95.5 134 GLY B O 1
ATOM 2431 N N . LEU B 1 135 ? 4.902 -14.25 -0.667 1 95 135 LEU B N 1
ATOM 2432 C CA . LEU B 1 135 ? 4.336 -15.25 0.23 1 95 135 LEU B CA 1
ATOM 2433 C C . LEU B 1 135 ? 3.852 -16.469 -0.551 1 95 135 LEU B C 1
ATOM 2435 O O . LEU B 1 135 ? 4.07 -17.609 -0.132 1 95 135 LEU B O 1
ATOM 2439 N N . ILE B 1 136 ? 3.232 -16.219 -1.65 1 95 136 ILE B N 1
ATOM 2440 C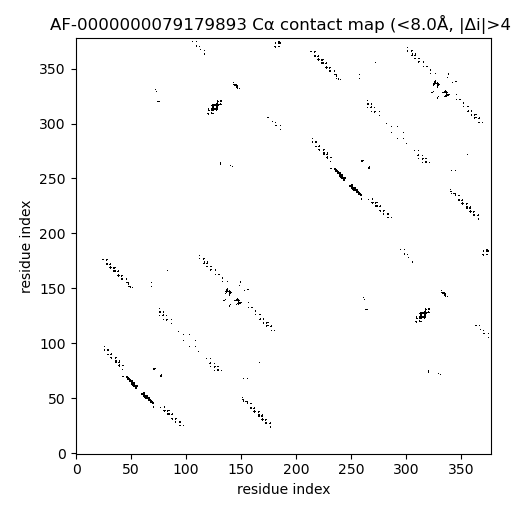 CA . ILE B 1 136 ? 2.793 -17.312 -2.504 1 95 136 ILE B CA 1
ATOM 2441 C C . ILE B 1 136 ? 4.008 -18.094 -3.021 1 95 136 ILE B C 1
ATOM 2443 O O . ILE B 1 136 ? 3.986 -19.312 -3.094 1 95 136 ILE B O 1
ATOM 2447 N N . GLY B 1 137 ? 5.039 -17.312 -3.434 1 94.19 137 GLY B N 1
ATOM 2448 C CA . GLY B 1 137 ? 6.258 -17.984 -3.879 1 94.19 137 GLY B CA 1
ATOM 2449 C C . GLY B 1 137 ? 6.891 -18.844 -2.805 1 94.19 137 GLY B C 1
ATOM 2450 O O . GLY B 1 137 ? 7.488 -19.875 -3.107 1 94.19 137 GLY B O 1
ATOM 2451 N N . TYR B 1 138 ? 6.75 -18.422 -1.578 1 94.38 138 TYR B N 1
ATOM 2452 C CA . TYR B 1 138 ? 7.375 -19.109 -0.451 1 94.38 138 TYR B CA 1
ATOM 2453 C C . TYR B 1 138 ? 6.523 -20.281 0.019 1 94.38 138 TYR B C 1
ATOM 2455 O O . TYR B 1 138 ? 7.043 -21.375 0.264 1 94.38 138 TYR B O 1
ATOM 2463 N N . LYS B 1 139 ? 5.211 -20.172 0.17 1 94.06 139 LYS B N 1
ATOM 2464 C CA . LYS B 1 139 ? 4.328 -21.172 0.758 1 94.06 139 LYS B CA 1
ATOM 2465 C C . LYS B 1 139 ? 3.574 -21.953 -0.323 1 94.06 139 LYS B C 1
ATOM 2467 O O . LYS B 1 139 ? 3.09 -23.062 -0.079 1 94.06 139 LYS B O 1
ATOM 2472 N N . GLY B 1 140 ? 3.52 -21.359 -1.511 1 92.69 140 GLY B N 1
ATOM 2473 C CA . GLY B 1 140 ? 2.648 -21.938 -2.521 1 92.69 140 GLY B CA 1
ATOM 2474 C C . GLY B 1 140 ? 1.177 -21.844 -2.166 1 92.69 140 GLY B C 1
ATOM 2475 O O . GLY B 1 140 ? 0.817 -21.25 -1.146 1 92.69 140 GLY B O 1
ATOM 2476 N N . ASN B 1 141 ? 0.304 -22.297 -3.074 1 91.5 141 ASN B N 1
ATOM 2477 C CA . ASN B 1 141 ? -1.142 -22.359 -2.881 1 91.5 141 ASN B CA 1
ATOM 2478 C C . ASN B 1 141 ? -1.753 -23.578 -3.562 1 91.5 141 ASN B C 1
ATOM 2480 O O . ASN B 1 141 ? -1.882 -23.609 -4.789 1 91.5 141 ASN B O 1
ATOM 2484 N N . SER B 1 142 ? -2.16 -24.531 -2.75 1 85.88 142 SER B N 1
ATOM 2485 C CA . SER B 1 142 ? -2.686 -25.781 -3.291 1 85.88 142 SER B CA 1
ATOM 2486 C C . SER B 1 142 ? -4.09 -25.594 -3.854 1 85.88 142 SER B C 1
ATOM 2488 O O . SER B 1 142 ? -4.477 -26.266 -4.809 1 85.88 142 SER B O 1
ATOM 2490 N N . HIS B 1 143 ? -4.781 -24.641 -3.254 1 83.69 143 HIS B N 1
ATOM 2491 C CA . HIS B 1 143 ? -6.152 -24.422 -3.693 1 83.69 143 HIS B CA 1
ATOM 2492 C C . HIS B 1 143 ? -6.203 -23.969 -5.148 1 83.69 143 HIS B C 1
ATOM 2494 O O . HIS B 1 143 ? -7.121 -24.328 -5.887 1 83.69 143 HIS B O 1
ATOM 2500 N N . VAL B 1 144 ? -5.156 -23.266 -5.59 1 86.94 144 VAL B N 1
ATOM 2501 C CA . VAL B 1 144 ? -5.137 -22.781 -6.965 1 86.94 144 VAL B CA 1
ATOM 2502 C C . VAL B 1 144 ? -3.994 -23.453 -7.73 1 86.94 144 VAL B C 1
ATOM 2504 O O . VAL B 1 144 ? -3.689 -23.062 -8.859 1 86.94 144 VAL B O 1
ATOM 2507 N N . GLN B 1 145 ? -3.27 -24.328 -7.109 1 84.12 145 GLN B N 1
ATOM 2508 C CA . GLN B 1 145 ? -2.207 -25.125 -7.703 1 84.12 145 GLN B CA 1
ATOM 2509 C C . GLN B 1 145 ? -1.025 -24.266 -8.117 1 84.12 145 GLN B C 1
ATOM 2511 O O . GLN B 1 145 ? -0.484 -24.422 -9.211 1 84.12 145 GLN B O 1
ATOM 2516 N N . TRP B 1 146 ? -0.775 -23.266 -7.434 1 90.5 146 TRP B N 1
ATOM 2517 C CA . TRP B 1 146 ? 0.435 -22.469 -7.617 1 90.5 146 TRP B CA 1
ATOM 2518 C C . TRP B 1 146 ? 1.579 -23.016 -6.77 1 90.5 146 TRP B C 1
ATOM 2520 O O . TRP B 1 146 ? 1.482 -23.078 -5.543 1 90.5 146 TRP B O 1
ATOM 2530 N N . GLY B 1 147 ? 2.676 -23.391 -7.406 1 90.19 147 GLY B N 1
ATOM 2531 C CA . GLY B 1 147 ? 3.785 -24.031 -6.719 1 90.19 147 GLY B CA 1
ATOM 2532 C C . GLY B 1 147 ? 4.688 -23.047 -6 1 90.19 147 GLY B C 1
ATOM 2533 O O . GLY B 1 147 ? 4.598 -21.828 -6.219 1 90.19 147 GLY B O 1
ATOM 2534 N N . LYS B 1 148 ? 5.551 -23.656 -5.113 1 91.44 148 LYS B N 1
ATOM 2535 C CA . LYS B 1 148 ? 6.555 -22.891 -4.383 1 91.44 148 LYS B CA 1
ATOM 2536 C C . LYS B 1 148 ? 7.734 -22.516 -5.281 1 91.44 148 LYS B C 1
ATOM 2538 O O . LYS B 1 148 ? 8.484 -23.406 -5.719 1 91.44 148 LYS B O 1
ATOM 2543 N N . VAL B 1 149 ? 7.949 -21.391 -5.449 1 90.94 149 VAL B N 1
ATOM 2544 C CA . VAL B 1 149 ? 9.008 -20.922 -6.336 1 90.94 149 VAL B CA 1
ATOM 2545 C C . VAL B 1 149 ? 10.305 -20.75 -5.555 1 90.94 149 VAL B C 1
ATOM 2547 O O . VAL B 1 149 ? 11.398 -20.938 -6.102 1 90.94 149 VAL B O 1
ATOM 2550 N N . CYS B 1 150 ? 10.164 -20.5 -4.301 1 93.31 150 CYS B N 1
ATOM 2551 C CA . CYS B 1 150 ? 11.336 -20.188 -3.494 1 93.31 150 CYS B CA 1
ATOM 2552 C C . CYS B 1 150 ? 12.109 -21.453 -3.146 1 93.31 150 CYS B C 1
ATOM 2554 O O . CYS B 1 150 ? 13.25 -21.391 -2.689 1 93.31 150 CYS B O 1
ATOM 2556 N N . ASP B 1 151 ? 11.523 -22.594 -3.393 1 90.38 151 ASP B N 1
ATOM 2557 C CA . ASP B 1 151 ? 12.242 -23.844 -3.213 1 90.38 151 ASP B CA 1
ATOM 2558 C C . ASP B 1 151 ? 13.297 -24.047 -4.301 1 90.38 151 ASP B C 1
ATOM 2560 O O . ASP B 1 151 ? 14.32 -24.688 -4.07 1 90.38 151 ASP B O 1
ATOM 2564 N N . VAL B 1 152 ? 13.023 -23.5 -5.469 1 87.56 152 VAL B N 1
ATOM 2565 C CA . VAL B 1 152 ? 13.922 -23.609 -6.613 1 87.56 152 VAL B CA 1
ATOM 2566 C C . VAL B 1 152 ? 14.844 -22.391 -6.672 1 87.56 152 VAL B C 1
ATOM 2568 O O . VAL B 1 152 ? 16.031 -22.516 -6.957 1 87.56 152 VAL B O 1
ATOM 2571 N N . PHE B 1 153 ? 14.305 -21.188 -6.305 1 92.31 153 PHE B N 1
ATOM 2572 C CA . PHE B 1 153 ? 15.039 -19.938 -6.371 1 92.31 153 PHE B CA 1
ATOM 2573 C C . PHE B 1 153 ? 15.156 -19.297 -4.988 1 92.31 153 PHE B C 1
ATOM 2575 O O . PHE B 1 153 ? 14.688 -18.172 -4.773 1 92.31 153 PHE B O 1
ATOM 2582 N N . ASP B 1 154 ? 15.859 -19.938 -4.145 1 92.19 154 ASP B N 1
ATOM 2583 C CA . ASP B 1 154 ? 15.945 -19.5 -2.754 1 92.19 154 ASP B CA 1
ATOM 2584 C C . ASP B 1 154 ? 16.719 -18.203 -2.635 1 92.19 154 ASP B C 1
ATOM 2586 O O . ASP B 1 154 ? 16.328 -17.297 -1.903 1 92.19 154 ASP B O 1
ATOM 2590 N N . LYS B 1 155 ? 17.859 -18.094 -3.295 1 94 155 LYS B N 1
ATOM 2591 C CA . LYS B 1 155 ? 18.688 -16.875 -3.236 1 94 155 LYS B CA 1
ATOM 2592 C C . LYS B 1 155 ? 17.938 -15.672 -3.785 1 94 155 LYS B C 1
ATOM 2594 O O . LYS B 1 155 ? 18 -14.586 -3.215 1 94 155 LYS B O 1
ATOM 2599 N N . PHE B 1 156 ? 17.312 -15.914 -4.879 1 95.06 156 PHE B N 1
ATOM 2600 C CA . PHE B 1 156 ? 16.5 -14.852 -5.469 1 95.06 156 PHE B CA 1
ATOM 2601 C C . PHE B 1 156 ? 15.445 -14.367 -4.484 1 95.06 156 PHE B C 1
ATOM 2603 O O . PHE B 1 156 ? 15.281 -13.164 -4.277 1 95.06 156 PHE B O 1
ATOM 2610 N N . CYS B 1 157 ? 14.727 -15.281 -3.857 1 95.12 157 CYS B N 1
ATOM 2611 C CA . CYS B 1 157 ? 13.656 -14.953 -2.922 1 95.12 157 CYS B CA 1
ATOM 2612 C C . CYS B 1 157 ? 14.203 -14.234 -1.694 1 95.12 157 CYS B C 1
ATOM 2614 O O . CYS B 1 157 ? 13.578 -13.312 -1.178 1 95.12 157 CYS B O 1
ATOM 2616 N N . HIS B 1 158 ? 15.359 -14.672 -1.201 1 95.5 158 HIS B N 1
ATOM 2617 C CA . HIS B 1 158 ? 16 -14.008 -0.069 1 95.5 158 HIS B CA 1
ATOM 2618 C C . HIS B 1 158 ? 16.328 -12.555 -0.388 1 95.5 158 HIS B C 1
ATOM 2620 O O . HIS B 1 158 ? 16.078 -11.664 0.433 1 95.5 158 HIS B O 1
ATOM 2626 N N . ARG B 1 159 ? 16.781 -12.297 -1.549 1 96.44 159 ARG B N 1
ATOM 2627 C CA . ARG B 1 159 ? 17.109 -10.938 -1.966 1 96.44 159 ARG B CA 1
ATOM 2628 C C . ARG B 1 159 ? 15.859 -10.086 -2.127 1 96.44 159 ARG B C 1
ATOM 2630 O O . ARG B 1 159 ? 15.883 -8.883 -1.866 1 96.44 159 ARG B O 1
ATOM 2637 N N . VAL B 1 160 ? 14.836 -10.703 -2.633 1 96.88 160 VAL B N 1
ATOM 2638 C CA . VAL B 1 160 ? 13.555 -9.992 -2.689 1 96.88 160 VAL B CA 1
ATOM 2639 C C . VAL B 1 160 ? 13.141 -9.562 -1.283 1 96.88 160 VAL B C 1
ATOM 2641 O O . VAL B 1 160 ? 12.734 -8.422 -1.069 1 96.88 160 VAL B O 1
ATOM 2644 N N . ALA B 1 161 ? 13.258 -10.492 -0.306 1 97.19 161 ALA B N 1
ATOM 2645 C CA . ALA B 1 161 ? 12.891 -10.203 1.078 1 97.19 161 ALA B CA 1
ATOM 2646 C C . ALA B 1 161 ? 13.727 -9.062 1.64 1 97.19 161 ALA B C 1
ATOM 2648 O O . ALA B 1 161 ? 13.211 -8.172 2.316 1 97.19 161 ALA B O 1
ATOM 2649 N N . VAL B 1 162 ? 14.977 -9.117 1.369 1 97.56 162 VAL B N 1
ATOM 2650 C CA . VAL B 1 162 ? 15.875 -8.07 1.832 1 97.56 162 VAL B CA 1
ATOM 2651 C C . VAL B 1 162 ? 15.453 -6.727 1.236 1 97.56 162 VAL B C 1
ATOM 2653 O O . VAL B 1 162 ? 15.383 -5.719 1.944 1 97.56 162 VAL B O 1
ATOM 2656 N N . SER B 1 163 ? 15.18 -6.754 -0.044 1 98.31 163 SER B N 1
ATOM 2657 C CA . SER B 1 163 ? 14.758 -5.527 -0.716 1 98.31 163 SER B CA 1
ATOM 2658 C C . SER B 1 163 ? 13.461 -4.992 -0.119 1 98.31 163 SER B C 1
ATOM 2660 O O . SER B 1 163 ? 13.297 -3.777 0.03 1 98.31 163 SER B O 1
ATOM 2662 N N . MET B 1 164 ? 12.57 -5.836 0.2 1 98.44 164 MET B N 1
ATOM 2663 C CA . MET B 1 164 ? 11.305 -5.426 0.799 1 98.44 164 MET B CA 1
ATOM 2664 C C . MET B 1 164 ? 11.531 -4.777 2.162 1 98.44 164 MET B C 1
ATOM 2666 O O . MET B 1 164 ? 10.883 -3.789 2.5 1 98.44 164 MET B O 1
ATOM 2670 N N . VAL B 1 165 ? 12.391 -5.348 2.949 1 98.19 165 VAL B N 1
ATOM 2671 C CA . VAL B 1 165 ? 12.695 -4.793 4.266 1 98.19 165 VAL B CA 1
ATOM 2672 C C . VAL B 1 165 ? 13.297 -3.398 4.109 1 98.19 165 VAL B C 1
ATOM 2674 O O . VAL B 1 165 ? 12.922 -2.473 4.836 1 98.19 165 VAL B O 1
ATOM 2677 N N . LEU B 1 166 ? 14.18 -3.271 3.146 1 98.5 166 LEU B N 1
ATOM 2678 C CA . LEU B 1 166 ? 14.781 -1.971 2.881 1 98.5 166 LEU B CA 1
ATOM 2679 C C . LEU B 1 166 ? 13.727 -0.951 2.479 1 98.5 166 LEU B C 1
ATOM 2681 O O . LEU B 1 166 ? 13.703 0.167 2.996 1 98.5 166 LEU B O 1
ATOM 2685 N N . SER B 1 167 ? 12.883 -1.358 1.611 1 98.69 167 SER B N 1
ATOM 2686 C CA . SER B 1 167 ? 11.812 -0.471 1.162 1 98.69 167 SER B CA 1
ATOM 2687 C C . SER B 1 167 ? 10.852 -0.138 2.301 1 98.69 167 SER B C 1
ATOM 2689 O O . SER B 1 167 ? 10.344 0.981 2.383 1 98.69 167 SER B O 1
ATOM 2691 N N . PHE B 1 168 ? 10.586 -1.092 3.145 1 98.56 168 PHE B N 1
ATOM 2692 C CA . PHE B 1 168 ? 9.719 -0.863 4.293 1 98.56 168 PHE B CA 1
ATOM 2693 C C . PHE B 1 168 ? 10.312 0.185 5.223 1 98.56 168 PHE B C 1
ATOM 2695 O O . PHE B 1 168 ? 9.617 1.097 5.672 1 98.56 168 PHE B O 1
ATOM 2702 N N . LEU B 1 169 ? 11.5 0.011 5.473 1 98.25 169 LEU B N 1
ATOM 2703 C CA . LEU B 1 169 ? 12.188 0.997 6.305 1 98.25 169 LEU B CA 1
ATOM 2704 C C . LEU B 1 169 ? 12.148 2.377 5.656 1 98.25 169 LEU B C 1
ATOM 2706 O O . LEU B 1 169 ? 11.945 3.383 6.34 1 98.25 169 LEU B O 1
ATOM 2710 N N . GLY B 1 170 ? 12.391 2.434 4.359 1 98.06 170 GLY B N 1
ATOM 2711 C CA . GLY B 1 170 ? 12.242 3.691 3.645 1 98.06 170 GLY B CA 1
ATOM 2712 C C . GLY B 1 170 ? 10.844 4.277 3.75 1 98.06 170 GLY B C 1
ATOM 2713 O O . GLY B 1 170 ? 10.688 5.488 3.932 1 98.06 170 GLY B O 1
ATOM 2714 N N . SER B 1 171 ? 9.852 3.422 3.654 1 98.12 171 SER B N 1
ATOM 2715 C CA . SER B 1 171 ? 8.469 3.879 3.764 1 98.12 171 SER B CA 1
ATOM 2716 C C . SER B 1 171 ? 8.18 4.43 5.156 1 98.12 171 SER B C 1
ATOM 2718 O O . SER B 1 171 ? 7.434 5.398 5.301 1 98.12 171 SER B O 1
ATOM 2720 N N . MET B 1 172 ? 8.75 3.799 6.141 1 97.88 172 MET B N 1
ATOM 2721 C CA . MET B 1 172 ? 8.578 4.297 7.5 1 97.88 172 MET B CA 1
ATOM 2722 C C . MET B 1 172 ? 9.203 5.684 7.652 1 97.88 172 MET B C 1
ATOM 2724 O O . MET B 1 172 ? 8.688 6.516 8.406 1 97.88 172 MET B O 1
ATOM 2728 N N . ALA B 1 173 ? 10.273 5.891 6.996 1 97.44 173 ALA B N 1
ATOM 2729 C CA . ALA B 1 173 ? 10.867 7.223 6.988 1 97.44 173 ALA B CA 1
ATOM 2730 C C . ALA B 1 173 ? 9.898 8.25 6.418 1 97.44 173 ALA B C 1
ATOM 2732 O O . ALA B 1 173 ? 9.781 9.359 6.945 1 97.44 173 ALA B O 1
ATOM 2733 N N . TYR B 1 174 ? 9.164 7.895 5.398 1 97.25 174 TYR B N 1
ATOM 2734 C CA . TYR B 1 174 ? 8.188 8.805 4.809 1 97.25 174 TYR B CA 1
ATOM 2735 C C . TYR B 1 174 ? 7.016 9.031 5.754 1 97.25 174 TYR B C 1
ATOM 2737 O O . TYR B 1 174 ? 6.473 10.141 5.816 1 97.25 174 TYR B O 1
ATOM 2745 N N . VAL B 1 175 ? 6.652 8.023 6.41 1 96.31 175 VAL B N 1
ATOM 2746 C CA . VAL B 1 175 ? 5.605 8.195 7.41 1 96.31 175 VAL B CA 1
ATOM 2747 C C . VAL B 1 175 ? 6.078 9.164 8.492 1 96.31 175 VAL B C 1
ATOM 2749 O O . VAL B 1 175 ? 5.324 10.047 8.914 1 96.31 175 VAL B O 1
ATOM 2752 N N . LEU B 1 176 ? 7.258 9.031 8.891 1 95.69 176 LEU B N 1
ATOM 2753 C CA . LEU B 1 176 ? 7.824 9.93 9.891 1 95.69 176 LEU B CA 1
ATOM 2754 C C . LEU B 1 176 ? 7.824 11.367 9.391 1 95.69 176 LEU B C 1
ATOM 2756 O O . LEU B 1 176 ? 7.48 12.289 10.133 1 95.69 176 LEU B O 1
ATOM 2760 N N . LEU B 1 177 ? 8.172 11.57 8.188 1 94.12 177 LEU B N 1
ATOM 2761 C CA . LEU B 1 177 ? 8.148 12.914 7.602 1 94.12 177 LEU B CA 1
ATOM 2762 C C . LEU B 1 177 ? 6.742 13.492 7.637 1 94.12 177 LEU B C 1
ATOM 2764 O O . LEU B 1 177 ? 6.559 14.672 7.953 1 94.12 177 LEU B O 1
ATOM 2768 N N . ALA B 1 178 ? 5.805 12.656 7.293 1 92.81 178 ALA B N 1
ATOM 2769 C CA . ALA B 1 178 ? 4.414 13.102 7.312 1 92.81 178 ALA B CA 1
ATOM 2770 C C . ALA B 1 178 ? 3.973 13.461 8.727 1 92.81 178 ALA B C 1
ATOM 2772 O O . ALA B 1 178 ? 3.262 14.445 8.93 1 92.81 178 ALA B O 1
ATOM 2773 N N . VAL B 1 179 ? 4.402 12.664 9.648 1 91.31 179 VAL B N 1
ATOM 2774 C CA . VAL B 1 179 ? 4.062 12.922 11.047 1 91.31 179 VAL B CA 1
ATOM 2775 C C . VAL B 1 179 ? 4.707 14.227 11.5 1 91.31 179 VAL B C 1
ATOM 2777 O O . VAL B 1 179 ? 4.062 15.047 12.164 1 91.31 179 VAL B O 1
ATOM 2780 N N . LEU B 1 180 ? 5.902 14.461 11.195 1 88.38 180 LEU B N 1
ATOM 2781 C CA . LEU B 1 180 ? 6.609 15.688 11.57 1 88.38 180 LEU B CA 1
ATOM 2782 C C . LEU B 1 180 ? 5.949 16.906 10.945 1 88.38 180 LEU B C 1
ATOM 2784 O O . LEU B 1 180 ? 5.836 17.953 11.586 1 88.38 180 LEU B O 1
ATOM 2788 N N . ALA B 1 181 ? 5.625 16.734 9.773 1 85.69 181 ALA B N 1
ATOM 2789 C CA . ALA B 1 181 ? 4.934 17.844 9.102 1 85.69 181 ALA B CA 1
ATOM 2790 C C . ALA B 1 181 ? 3.635 18.188 9.82 1 85.69 181 ALA B C 1
ATOM 2792 O O . ALA B 1 181 ? 3.275 19.359 9.93 1 85.69 181 ALA B O 1
ATOM 2793 N N . THR B 1 182 ? 2.977 17.219 10.258 1 83 182 THR B N 1
ATOM 2794 C CA . THR B 1 182 ? 1.727 17.422 10.984 1 83 182 THR B CA 1
ATOM 2795 C C . THR B 1 182 ? 1.988 18.047 12.352 1 83 182 THR B C 1
ATOM 2797 O O . THR B 1 182 ? 1.265 18.938 12.781 1 83 182 THR B O 1
ATOM 2800 N N . PHE B 1 183 ? 3.041 17.578 13.031 1 81.88 183 PHE B N 1
ATOM 2801 C CA . PHE B 1 183 ? 3.41 18.125 14.328 1 81.88 183 PHE B CA 1
ATOM 2802 C C . PHE B 1 183 ? 3.783 19.594 14.211 1 81.88 183 PHE B C 1
ATOM 2804 O O . PHE B 1 183 ? 3.396 20.422 15.055 1 81.88 183 PHE B O 1
ATOM 2811 N N . ASN B 1 184 ? 4.496 19.875 13.328 1 76.81 184 ASN B N 1
ATOM 2812 C CA . ASN B 1 184 ? 4.93 21.25 13.141 1 76.81 184 ASN B CA 1
ATOM 2813 C C . ASN B 1 184 ? 3.746 22.172 12.852 1 76.81 184 ASN B C 1
ATOM 2815 O O . ASN B 1 184 ? 3.752 23.344 13.25 1 76.81 184 ASN B O 1
ATOM 2819 N N . ALA B 1 185 ? 2.879 21.594 12.266 1 68.56 185 ALA B N 1
ATOM 2820 C CA . ALA B 1 185 ? 1.673 22.359 11.953 1 68.56 185 ALA B CA 1
ATOM 2821 C C . ALA B 1 185 ? 0.851 22.625 13.219 1 68.56 185 ALA B C 1
ATOM 2823 O O . ALA B 1 185 ? 0.189 23.656 13.328 1 68.56 185 ALA B O 1
ATOM 2824 N N . TYR B 1 186 ? 0.966 21.781 14.133 1 66.88 186 TYR B N 1
ATOM 2825 C CA . TYR B 1 186 ? 0.183 21.906 15.359 1 66.88 186 TYR B CA 1
ATOM 2826 C C . TYR B 1 186 ? 0.951 22.688 16.422 1 66.88 186 TYR B C 1
ATOM 2828 O O . TYR B 1 186 ? 0.351 23.281 17.312 1 66.88 186 TYR B O 1
ATOM 2836 N N . THR B 1 187 ? 2.264 22.672 16.453 1 63.97 187 THR B N 1
ATOM 2837 C CA . THR B 1 187 ? 3.027 23.375 17.469 1 63.97 187 THR B CA 1
ATOM 2838 C C . THR B 1 187 ? 3.277 24.828 17.062 1 63.97 187 THR B C 1
ATOM 2840 O O . THR B 1 187 ? 3.551 25.672 17.906 1 63.97 187 THR B O 1
ATOM 2843 N N . LYS B 1 188 ? 3.555 25.109 15.898 1 54.47 188 LYS B N 1
ATOM 2844 C CA . LYS B 1 188 ? 3.727 26.531 15.578 1 54.47 188 LYS B CA 1
ATOM 2845 C C . LYS B 1 188 ? 2.57 27.359 16.125 1 54.47 188 LYS B C 1
ATOM 2847 O O . LYS B 1 188 ? 2.697 28.562 16.297 1 54.47 188 LYS B O 1
ATOM 2852 N N . PHE B 1 189 ? 1.472 26.844 16.547 1 41.62 189 PHE B N 1
ATOM 2853 C CA . PHE B 1 189 ? 0.567 27.75 17.25 1 41.62 189 PHE B CA 1
ATOM 2854 C C . PHE B 1 189 ? 0.616 27.5 18.75 1 41.62 189 PHE B C 1
ATOM 2856 O O . PHE B 1 189 ? 0.782 26.359 19.188 1 41.62 189 PHE B O 1
#

Secondary structure (DSSP, 8-state):
-HHHHHHHHHHHHHHHHHHHHHHHHHHHHHHHHHHHHHHHHHHHT-EEEEEEEE-SSTTSPPEEEEEEEEGGG-HHHHHHHHHHHHHHHHHHHHHHHHHHTTT--HHHHHHHHHHHHHHHHHHHHHHHHHHHHHHHHHH-BTTTTBPPSTTT-HHHHHHHHHHHHHHHHHHHHHHHHHHHHHHHHHH--/-HHHHHHHHHHHHHHHHHHHHHHHHHHHHHHHHHHHHHHHHHHHT-EEEEEEEE-SSTTSPPEEEEEEEEGGG-HHHHHHHHHHHHHHHHHHHHHHHHHH-TT--HHHHHHHHHHHHHHHHHHHHHHHHHHHHHHHHHH-BTTTTBPPSTTT-HHHHHHHHHHHHHHHHHHHHHHHHHHHHHHHHHH--

InterPro domains:
  IPR006459 Casparian strip membrane protein [TIGR01569] (26-183)
  IPR006702 Casparian strip membrane protein domain [PF04535] (20-172)
  IPR044173 Casparian strip membrane protein/CASP-like protein [PTHR36488] (19-184)

Foldseek 3Di:
DVVVVVVVVVVVVVVVVVVVLLVLLLVLLVLLLVLLVVLLVLQQVQKDKFWDFDCPDPVDGTDTDIDMDHLVVDPLSVLQNVLSVVSNVLSVVLSVVSVVPVVPPVVSLVVNLVVLVVSLVSLVVSLVSLVVVLVCLCPNDVVVDGDNNCVGVVVSSVSNVVSSVSSVVSSVSSVVSNVSSVVVVVPVD/DVVVVVVVVVVVVVVVVVVVLLVLLLVLLVLLLVLLVVLLVLQQPQKDKFWDFDCPDPVDGTDTDIDMDHLVVDPLSVLQNVLSVVSNVLSVVLSVVSVVPVVPPVVSLVVNLVVLVVSLVSLVVSLVSLVVVLVCLCPNDVVVDGDNVCVGVVVSSVSNVVSSVSSVVSSVSSVVSNVSSVVVVVPVD

Solvent-accessible surface area (backbone atoms only — not comparable to full-atom values): 18973 Å² total; per-residue (Å²): 112,68,66,61,49,50,49,51,48,50,50,43,48,52,51,47,51,51,50,52,46,50,50,51,51,51,52,42,46,52,49,25,31,54,27,18,42,49,17,24,48,48,37,68,68,38,63,40,77,40,71,43,70,46,67,88,43,96,85,44,77,59,46,71,43,79,44,72,50,49,42,82,78,33,69,34,46,41,47,30,35,52,45,26,48,50,48,27,54,49,40,54,52,50,52,52,49,60,66,68,41,77,80,63,50,62,67,58,53,49,51,49,52,50,53,42,51,52,46,31,34,48,45,29,16,26,45,21,9,34,47,35,51,47,47,35,26,62,71,27,36,78,91,74,56,29,62,50,46,32,80,74,38,45,69,45,46,50,40,45,52,52,19,46,52,32,35,49,54,18,36,49,36,40,48,48,50,53,48,48,55,48,47,52,32,58,57,78,100,114,67,66,63,50,50,48,51,48,49,50,46,49,52,50,46,50,50,49,51,46,51,49,51,51,49,52,40,46,51,48,25,31,53,27,18,43,49,18,25,49,49,35,68,68,38,63,42,77,40,73,45,72,46,65,89,40,95,84,44,79,58,48,71,44,81,43,70,49,48,41,81,79,33,70,35,46,41,46,30,35,52,46,26,48,50,47,28,56,48,41,53,52,50,51,52,47,61,66,67,40,77,80,64,50,63,67,58,53,49,51,49,52,50,52,43,51,52,46,32,35,48,44,28,16,26,46,20,9,34,48,36,52,47,48,35,26,61,72,26,36,78,92,72,57,29,62,49,47,31,82,75,38,44,68,45,46,50,40,46,52,52,19,47,52,31,34,49,54,18,36,50,36,41,48,48,51,52,47,48,55,47,48,53,33,59,57,78,101

Nearest PDB structures (foldseek):
  5vju-assembly1_A  TM=5.036E-01  e=3.722E-01  synthetic construct
  8zgt-assembly1_B  TM=3.791E-01  e=1.546E-01  Rattus norvegicus
  8d9p-assembly1_A  TM=4.203E-01  e=7.194E-01  synthetic construct
  6z0c-assembly1_A  TM=3.446E-01  e=2.988E-01  Escherichia coli
  6z0c-assembly4_D  TM=3.493E-01  e=5.467E-01  Escherichia coli

Radius of gyration: 25.93 Å; Cα contacts (8 Å, |Δi|>4): 497; chains: 2; bounding box: 39×93×51 Å